Protein AF-A0A2N2Y003-F1 (afdb_monomer)

pLDDT: mean 76.39, std 24.76, range [27.67, 98.75]

Nearest PDB structures (foldseek):
  4fdy-assembly2_B  TM=8.766E-01  e=7.005E-10  Staphylococcus aureus subsp. aureus Mu50
  4hpe-assembly4_D  TM=8.693E-01  e=1.072E-09  Clostridioides difficile 630
  8v3w-assembly1_b  TM=8.944E-01  e=1.640E-09  Clostridioides difficile
  4hpe-assembly2_B  TM=8.696E-01  e=3.612E-09  Clostridioides difficile 630
  8er5-assembly1_B  TM=8.702E-01  e=4.663E-07  [Clostridium] innocuum 2959

Radius of gyration: 29.9 Å; Cα contacts (8 Å, |Δi|>4): 386; chains: 1; bounding box: 121×39×60 Å

Solvent-accessible surface area (backbone atoms only — not comparable to full-atom values): 16438 Å² total; per-residue (Å²): 137,90,83,87,88,83,90,83,86,79,85,77,78,87,75,87,73,87,70,83,75,82,89,72,91,89,87,86,84,81,89,77,82,89,81,87,77,88,76,81,66,84,85,75,71,69,76,53,91,79,32,63,68,55,35,52,46,47,52,52,51,55,71,45,50,70,34,44,30,37,87,59,26,45,52,95,76,33,17,18,27,28,15,43,54,29,38,43,38,43,77,72,75,38,89,59,44,56,41,41,61,48,41,72,72,40,60,47,81,42,56,76,90,68,64,48,61,61,25,34,40,32,22,41,46,68,102,88,29,89,81,48,64,58,37,34,31,34,27,61,40,64,52,98,86,61,44,38,35,27,41,29,26,72,38,75,92,61,7,17,38,78,51,49,41,78,43,68,78,42,55,79,22,63,73,50,35,23,35,75,78,61,63,87,77,42,86,81,58,85,75,66,73,83,74,78,80,71,95,58,102,61,84,80,84,73,72,90,80,79,71,92,69,81,74,64,64,55,71,39,71,44,70,38,48,88,90,64,44,49,52,56,51,18,49,75,70,74,41,46,41,70,55,42,24,64,67,56,76,46,93,58,72,80,77,54,68,67,41,77,38,43,76,44,85

Sequence (265 aa):
MALFLRKYVLLFTCFSFTFTAFSQFDELDEMVESSDSIQISDNFIYKSTECPKLDSIIHYALSQTGKPYKFATFGPNTFDCSGLMYHTFNTFNINIGRSSRDQFKEGVKVPINEIRPGDLVFFYRGKKSRKYIGHVGMVVSVDSNKNFTFVHSSSPKYGVRLDYSSKHAYANSFVGARRIIDCENSTNYSQINTFEFRNTESAPQTTPQNSKIVKDNSNKYYKVKRGDTLSAISRKYNIPVSKIQKLNNLKSDKIYEGQKLKISQ

Secondary structure (DSSP, 8-state):
-------------------------S---------------GGG----TT-HHHHHHHHHHHTTTTPPB-TT-BSSS-B-HHHHHHHHHHHTT----SSHHHHTTSSEEE-GGG--TT-EEEEE-STT-TTSEEEEEEEEEE-TTS-EEEEEE--TTT-EEEEETTSHHHHTTEEEEEE---STT-TT-TTS--------SS---------------S--EEEPPTT--HHHHHHHHT--HHHHHHHTT-SSS---TT-EEE---

Structure (mmCIF, N/CA/C/O backbone):
data_AF-A0A2N2Y003-F1
#
_entry.id   AF-A0A2N2Y003-F1
#
loop_
_atom_site.group_PDB
_atom_site.id
_atom_site.type_symbol
_atom_site.label_atom_id
_atom_site.label_alt_id
_atom_site.label_comp_id
_atom_site.label_asym_id
_atom_site.label_entity_id
_atom_site.label_seq_id
_atom_site.pdbx_PDB_ins_code
_atom_site.Cartn_x
_atom_site.Cartn_y
_atom_site.Cartn_z
_atom_site.occupancy
_atom_site.B_iso_or_equiv
_atom_site.auth_seq_id
_atom_site.auth_comp_id
_atom_site.auth_asym_id
_atom_site.auth_atom_id
_atom_site.pdbx_PDB_model_num
ATOM 1 N N . MET A 1 1 ? 90.701 -6.188 33.919 1.00 40.44 1 MET A N 1
ATOM 2 C CA . MET A 1 1 ? 91.933 -6.700 33.283 1.00 40.44 1 MET A CA 1
ATOM 3 C C . MET A 1 1 ? 91.550 -7.140 31.879 1.00 40.44 1 MET A C 1
ATOM 5 O O . MET A 1 1 ? 90.619 -7.920 31.740 1.00 40.44 1 MET A O 1
ATOM 9 N N . ALA A 1 2 ? 92.125 -6.483 30.873 1.00 39.94 2 ALA A N 1
ATOM 10 C CA . ALA A 1 2 ? 91.773 -6.588 29.457 1.00 39.94 2 ALA A CA 1
ATOM 11 C C . ALA A 1 2 ? 92.117 -7.956 28.841 1.00 39.94 2 ALA A C 1
ATOM 13 O O . ALA A 1 2 ? 92.994 -8.626 29.372 1.00 39.94 2 ALA A O 1
ATOM 14 N N . LEU A 1 3 ? 91.463 -8.295 27.716 1.00 38.34 3 LEU A N 1
ATOM 15 C CA . LEU A 1 3 ? 91.969 -9.033 26.532 1.00 38.34 3 LEU A CA 1
ATOM 16 C C . LEU A 1 3 ? 90.778 -9.230 25.555 1.00 38.34 3 LEU A C 1
ATOM 18 O O . LEU A 1 3 ? 89.837 -9.944 25.872 1.00 38.34 3 LEU A O 1
ATOM 22 N N . PHE A 1 4 ? 90.571 -8.354 24.566 1.00 41.59 4 PHE A N 1
ATOM 23 C CA . PHE A 1 4 ? 91.062 -8.367 23.170 1.00 41.59 4 PHE A CA 1
ATOM 24 C C . PHE A 1 4 ? 90.499 -9.470 22.231 1.00 41.59 4 PHE A C 1
ATOM 26 O O . PHE A 1 4 ? 90.719 -10.655 22.439 1.00 41.59 4 PHE A O 1
ATOM 33 N N . LEU A 1 5 ? 89.921 -8.981 21.114 1.00 42.06 5 LEU A N 1
ATOM 34 C CA . LEU A 1 5 ? 89.786 -9.551 19.753 1.00 42.06 5 LEU A CA 1
ATOM 35 C C . LEU A 1 5 ? 88.725 -10.628 19.455 1.00 42.06 5 LEU A C 1
ATOM 37 O O . LEU A 1 5 ? 88.936 -11.803 19.716 1.00 42.06 5 LEU A O 1
ATOM 41 N N . ARG A 1 6 ? 87.759 -10.279 18.584 1.00 46.72 6 ARG A N 1
ATOM 42 C CA . ARG A 1 6 ? 87.900 -10.549 17.135 1.00 46.72 6 ARG A CA 1
ATOM 43 C C . ARG A 1 6 ? 86.924 -9.730 16.275 1.00 46.72 6 ARG A C 1
ATOM 45 O O . ARG A 1 6 ? 85.756 -9.570 16.595 1.00 46.72 6 ARG A O 1
ATOM 52 N N . LYS A 1 7 ? 87.477 -9.221 15.175 1.00 43.41 7 LYS A N 1
ATOM 53 C CA . LYS A 1 7 ? 86.861 -8.448 14.092 1.00 43.41 7 LYS A CA 1
ATOM 54 C C . LYS A 1 7 ? 85.782 -9.255 13.358 1.00 43.41 7 LYS A C 1
ATOM 56 O O . LYS A 1 7 ? 86.077 -10.378 12.969 1.00 43.41 7 LYS A O 1
ATOM 61 N N . TYR A 1 8 ? 84.655 -8.626 13.024 1.00 47.81 8 TYR A N 1
ATOM 62 C CA . TYR A 1 8 ? 83.940 -8.891 11.771 1.00 47.81 8 TYR A CA 1
ATOM 63 C C . TYR A 1 8 ? 83.445 -7.571 11.179 1.00 47.81 8 TYR A C 1
ATOM 65 O O . TYR A 1 8 ? 82.509 -6.946 11.664 1.00 47.81 8 TYR A O 1
ATOM 73 N N . VAL A 1 9 ? 84.160 -7.145 10.140 1.00 45.31 9 VAL A N 1
ATOM 74 C CA . VAL A 1 9 ? 83.758 -6.110 9.192 1.00 45.31 9 VAL A CA 1
ATOM 75 C C . VAL A 1 9 ? 82.872 -6.815 8.169 1.00 45.31 9 VAL A C 1
ATOM 77 O O . VAL A 1 9 ? 83.367 -7.656 7.422 1.00 45.31 9 VAL A O 1
ATOM 80 N N . LEU A 1 10 ? 81.579 -6.503 8.149 1.00 47.75 10 LEU A N 1
ATOM 81 C CA . LEU A 1 10 ? 80.701 -6.841 7.032 1.00 47.75 10 LEU A CA 1
ATOM 82 C C . LEU A 1 10 ? 80.430 -5.556 6.252 1.00 47.75 10 LEU A C 1
ATOM 84 O O . LEU A 1 10 ? 79.617 -4.723 6.640 1.00 47.75 10 LEU A O 1
ATOM 88 N N . LEU A 1 11 ? 81.180 -5.407 5.160 1.00 45.38 11 LEU A N 1
ATOM 89 C CA . LEU A 1 11 ? 80.864 -4.524 4.047 1.00 45.38 11 LEU A CA 1
ATOM 90 C C . LEU A 1 11 ? 79.597 -5.060 3.371 1.00 45.38 11 LEU A C 1
ATOM 92 O O . LEU A 1 11 ? 79.661 -6.065 2.668 1.00 45.38 11 LEU A O 1
ATOM 96 N N . PHE A 1 12 ? 78.463 -4.392 3.569 1.00 42.97 12 PHE A N 1
ATOM 97 C CA . PHE A 1 12 ? 77.339 -4.502 2.645 1.00 42.97 12 PHE A CA 1
ATOM 98 C C . PHE A 1 12 ? 77.422 -3.339 1.664 1.00 42.97 12 PHE A C 1
ATOM 100 O O . PHE A 1 12 ? 77.332 -2.169 2.031 1.00 42.97 12 PHE A O 1
ATOM 107 N N . THR A 1 13 ? 77.672 -3.687 0.410 1.00 49.84 13 THR A N 1
ATOM 108 C CA . THR A 1 13 ? 77.652 -2.785 -0.730 1.00 49.84 13 THR A CA 1
ATOM 109 C C . THR A 1 13 ? 76.260 -2.173 -0.878 1.00 49.84 13 THR A C 1
ATOM 111 O O . THR A 1 13 ? 75.255 -2.880 -0.934 1.00 49.84 13 THR A O 1
ATOM 114 N N . CYS A 1 14 ? 76.212 -0.839 -0.939 1.00 41.19 14 CYS A N 1
ATOM 115 C CA . CYS A 1 14 ? 75.048 -0.064 -1.354 1.00 41.19 14 CYS A CA 1
ATOM 116 C C . CYS A 1 14 ? 74.568 -0.564 -2.722 1.00 41.19 14 CYS A C 1
ATOM 118 O O . CYS A 1 14 ? 75.172 -0.258 -3.748 1.00 41.19 14 CYS A O 1
ATOM 120 N N . PHE A 1 15 ? 73.478 -1.324 -2.734 1.00 44.00 15 PHE A N 1
ATOM 121 C CA . PHE A 1 15 ? 72.676 -1.527 -3.928 1.00 44.00 15 PHE A CA 1
ATOM 122 C C . PHE A 1 15 ? 71.590 -0.452 -3.904 1.00 44.00 15 PHE A C 1
ATOM 124 O O . PHE A 1 15 ? 70.608 -0.544 -3.169 1.00 44.00 15 PHE A O 1
ATOM 131 N N . SER A 1 16 ? 71.820 0.625 -4.648 1.00 48.69 16 SER 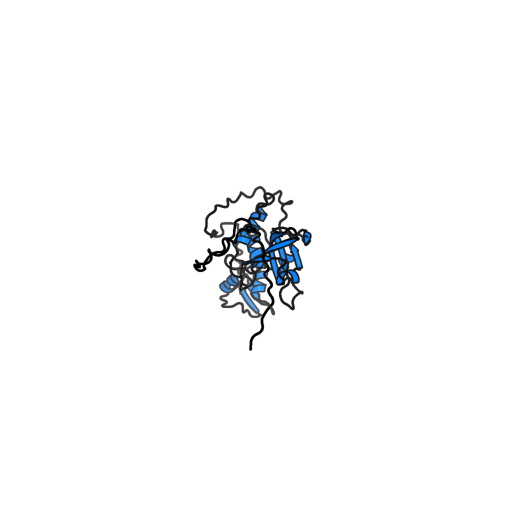A N 1
ATOM 132 C CA . SER A 1 16 ? 70.859 1.698 -4.878 1.00 48.69 16 SER A CA 1
ATOM 133 C C . SER A 1 16 ? 69.720 1.176 -5.752 1.00 48.69 16 SER A C 1
ATOM 135 O O . SER A 1 16 ? 69.719 1.327 -6.970 1.00 48.69 16 SER A O 1
ATOM 137 N N . PHE A 1 17 ? 68.736 0.551 -5.111 1.00 41.94 17 PHE A N 1
ATOM 138 C CA . PHE A 1 17 ? 67.405 0.388 -5.676 1.00 41.94 17 PHE A CA 1
ATOM 139 C C . PHE A 1 17 ? 66.591 1.619 -5.283 1.00 41.94 17 PHE A C 1
ATOM 141 O O . PHE A 1 17 ? 66.183 1.784 -4.135 1.00 41.94 17 PHE A O 1
ATOM 148 N N . THR A 1 18 ? 66.393 2.520 -6.240 1.00 47.69 18 THR A N 1
ATOM 149 C CA . THR A 1 18 ? 65.435 3.618 -6.126 1.00 47.69 18 THR A CA 1
ATOM 150 C C . THR A 1 18 ? 64.029 3.027 -6.115 1.00 47.69 18 THR A C 1
ATOM 152 O O . THR A 1 18 ? 63.445 2.771 -7.166 1.00 47.69 18 THR A O 1
ATOM 155 N N . PHE A 1 19 ? 63.499 2.771 -4.923 1.00 42.28 19 PHE A N 1
ATOM 156 C CA . PHE A 1 19 ? 62.081 2.510 -4.723 1.00 42.28 19 PHE A CA 1
ATOM 157 C C . PHE A 1 19 ? 61.407 3.865 -4.499 1.00 42.28 19 PHE A C 1
ATOM 159 O O . PHE A 1 19 ? 61.706 4.563 -3.532 1.00 42.28 19 PHE A O 1
ATOM 166 N N . THR A 1 20 ? 60.570 4.281 -5.444 1.00 43.34 20 THR A N 1
ATOM 167 C CA . THR A 1 20 ? 59.802 5.527 -5.374 1.00 43.34 20 THR A CA 1
ATOM 168 C C . THR A 1 20 ? 58.958 5.538 -4.105 1.00 43.34 20 THR A C 1
ATOM 170 O O . THR A 1 20 ? 58.059 4.714 -3.929 1.00 43.34 20 THR A O 1
ATOM 173 N N . ALA A 1 21 ? 59.300 6.460 -3.210 1.00 40.50 21 ALA A N 1
ATOM 174 C CA . ALA A 1 21 ? 58.598 6.730 -1.975 1.00 40.50 21 ALA A CA 1
ATOM 175 C C . ALA A 1 21 ? 57.181 7.237 -2.270 1.00 40.50 21 ALA A C 1
ATOM 177 O O . ALA A 1 21 ? 56.995 8.245 -2.944 1.00 40.50 21 ALA A O 1
ATOM 178 N N . PHE A 1 22 ? 56.201 6.485 -1.775 1.00 47.50 22 PHE A N 1
ATOM 179 C CA . PHE A 1 22 ? 55.198 6.963 -0.824 1.00 47.50 22 PHE A CA 1
ATOM 180 C C . PHE A 1 22 ? 54.900 8.473 -0.887 1.00 47.50 22 PHE A C 1
ATOM 182 O O . PHE A 1 22 ? 55.391 9.256 -0.080 1.00 47.50 22 PHE A O 1
ATOM 189 N N . SER A 1 23 ? 54.056 8.863 -1.837 1.00 40.97 23 SER A N 1
ATOM 190 C CA . SER A 1 23 ? 53.297 10.115 -1.815 1.00 40.97 23 SER A CA 1
ATOM 191 C C . SER A 1 23 ? 51.824 9.791 -1.570 1.00 40.97 23 SER A C 1
ATOM 193 O O . SER A 1 23 ? 50.970 9.856 -2.449 1.00 40.97 23 SER A O 1
ATOM 195 N N . GLN A 1 24 ? 51.551 9.384 -0.336 1.00 46.31 24 GLN A N 1
ATOM 196 C CA . GLN A 1 24 ? 50.237 9.407 0.290 1.00 46.31 24 GLN A CA 1
ATOM 197 C C . GLN A 1 24 ? 50.482 9.838 1.739 1.00 46.31 24 GLN A C 1
ATOM 199 O O . GLN A 1 24 ? 51.464 9.382 2.315 1.00 46.31 24 GLN A O 1
ATOM 204 N N . PHE A 1 25 ? 49.607 10.683 2.290 1.00 43.38 25 PHE A N 1
ATOM 205 C CA . PHE A 1 25 ? 49.721 11.434 3.557 1.00 43.38 25 PHE A CA 1
ATOM 206 C C . PHE A 1 25 ? 50.306 12.846 3.419 1.00 43.38 25 PHE A C 1
ATOM 208 O O . PHE A 1 25 ? 51.467 13.068 3.727 1.00 43.38 25 PHE A O 1
ATOM 215 N N . ASP A 1 26 ? 49.478 13.775 2.931 1.00 38.22 26 ASP A N 1
ATOM 216 C CA . ASP A 1 26 ? 49.287 15.118 3.513 1.00 38.22 26 ASP A CA 1
ATOM 217 C C . ASP A 1 26 ? 48.163 15.844 2.751 1.00 38.22 26 ASP A C 1
ATOM 219 O O . ASP A 1 26 ? 48.385 16.792 2.008 1.00 38.22 26 ASP A O 1
ATOM 223 N N . GLU A 1 27 ? 46.930 15.343 2.889 1.00 43.09 27 GLU A N 1
ATOM 224 C CA . GLU A 1 27 ? 45.715 16.095 2.522 1.00 43.09 27 GLU A CA 1
ATOM 225 C C . GLU A 1 27 ? 44.505 15.554 3.310 1.00 43.09 27 GLU A C 1
ATOM 227 O O . GLU A 1 27 ? 43.486 15.130 2.772 1.00 43.09 27 GLU A O 1
ATOM 232 N N . LEU A 1 28 ? 44.670 15.471 4.633 1.00 39.09 28 LEU A N 1
ATOM 233 C CA . LEU A 1 28 ? 43.611 15.169 5.595 1.00 39.09 28 LEU A CA 1
ATOM 234 C C . LEU A 1 28 ? 43.709 16.178 6.740 1.00 39.09 28 LEU A C 1
ATOM 236 O O . LEU A 1 28 ? 44.196 15.830 7.805 1.00 39.09 28 LEU A O 1
ATOM 240 N N . ASP A 1 29 ? 43.296 17.419 6.495 1.00 42.84 29 ASP A N 1
ATOM 241 C CA . ASP A 1 29 ? 42.829 18.335 7.544 1.00 42.84 29 ASP A CA 1
ATOM 242 C C . ASP A 1 29 ? 42.146 19.554 6.908 1.00 42.84 29 ASP A C 1
ATOM 244 O O . ASP A 1 29 ? 42.701 20.641 6.816 1.00 42.84 29 ASP A O 1
ATOM 248 N N . GLU A 1 30 ? 40.901 19.369 6.469 1.00 36.50 30 GLU A N 1
ATOM 249 C CA . GLU A 1 30 ? 39.891 20.417 6.631 1.00 36.50 30 GLU A CA 1
ATOM 250 C C . GLU A 1 30 ? 38.508 19.766 6.733 1.00 36.50 30 GLU A C 1
ATOM 252 O O . GLU A 1 30 ? 37.788 19.522 5.764 1.00 36.50 30 GLU A O 1
ATOM 257 N N . MET A 1 31 ? 38.170 19.392 7.966 1.00 33.69 31 MET A N 1
ATOM 258 C CA . MET A 1 31 ? 36.803 19.100 8.360 1.00 33.69 31 MET A CA 1
ATOM 259 C C . MET A 1 31 ? 36.000 20.403 8.385 1.00 33.69 31 MET A C 1
ATOM 261 O O . MET A 1 31 ? 36.267 21.267 9.216 1.00 33.69 31 MET A O 1
ATOM 265 N N . VAL A 1 32 ? 34.962 20.501 7.552 1.00 32.94 32 VAL A N 1
ATOM 266 C CA . VAL A 1 32 ? 33.799 21.349 7.842 1.00 32.94 32 VAL A CA 1
ATOM 267 C C . VAL A 1 32 ? 32.541 20.492 7.791 1.00 32.94 32 VAL A C 1
ATOM 269 O O . VAL A 1 32 ? 32.323 19.678 6.895 1.00 32.94 32 VAL A O 1
ATOM 272 N N . GLU A 1 33 ? 31.769 20.653 8.854 1.00 32.00 33 GLU A N 1
ATOM 273 C CA . GLU A 1 33 ? 30.638 19.864 9.299 1.00 32.00 33 GLU A CA 1
ATOM 274 C C . GLU A 1 33 ? 29.485 19.730 8.300 1.00 32.00 33 GLU A C 1
ATOM 276 O O . GLU A 1 33 ? 29.003 20.678 7.688 1.00 32.00 33 GLU A O 1
ATOM 281 N N . SER A 1 34 ? 28.985 18.496 8.269 1.00 48.28 34 SER A N 1
ATOM 282 C CA . SER A 1 34 ? 27.578 18.103 8.242 1.00 48.28 34 SER A CA 1
ATOM 283 C C . SER A 1 34 ? 26.524 19.219 8.207 1.00 48.28 34 SER A C 1
ATOM 285 O O . SER A 1 34 ? 26.264 19.880 9.211 1.00 48.28 34 SER A O 1
ATOM 287 N N . SER A 1 35 ? 25.748 19.269 7.129 1.00 45.66 35 SER A N 1
ATOM 288 C CA . SER A 1 35 ? 24.304 18.987 7.144 1.00 45.66 35 SER A CA 1
ATOM 289 C C . SER A 1 35 ? 23.713 19.160 5.741 1.00 45.66 35 SER A C 1
ATOM 291 O O . SER A 1 35 ? 24.190 19.947 4.937 1.00 45.66 35 SER A O 1
ATOM 293 N N . ASP A 1 36 ? 22.654 18.393 5.496 1.00 39.38 36 ASP A N 1
ATOM 294 C CA . ASP A 1 36 ? 21.619 18.611 4.486 1.00 39.38 36 ASP A CA 1
ATOM 295 C C . ASP A 1 36 ? 21.713 17.955 3.093 1.00 39.38 36 ASP A C 1
ATOM 297 O O . ASP A 1 36 ? 22.535 18.238 2.230 1.00 39.38 36 ASP A O 1
ATOM 301 N N . SER A 1 37 ? 20.672 17.142 2.869 1.00 30.59 37 SER A N 1
ATOM 302 C CA . SER A 1 37 ? 20.113 16.652 1.606 1.00 30.59 37 SER A CA 1
ATOM 303 C C . SER A 1 37 ? 20.880 15.554 0.856 1.00 30.59 37 SER A C 1
ATOM 305 O O . SER A 1 37 ? 21.793 15.777 0.072 1.00 30.59 37 SER A O 1
ATOM 307 N N . ILE A 1 38 ? 20.392 14.319 1.014 1.00 31.64 38 ILE A N 1
ATOM 308 C CA . ILE A 1 38 ? 20.627 13.250 0.039 1.00 31.64 38 ILE A CA 1
ATOM 309 C C . ILE A 1 38 ? 19.922 13.669 -1.258 1.00 31.64 38 ILE A C 1
ATOM 311 O O . ILE A 1 38 ? 18.704 13.530 -1.383 1.00 31.64 38 ILE A O 1
ATOM 315 N N . GLN A 1 39 ? 20.692 14.201 -2.204 1.00 27.67 39 GLN A N 1
ATOM 316 C CA . GLN A 1 39 ? 20.306 14.345 -3.604 1.00 27.67 39 GLN A CA 1
ATOM 317 C C . GLN A 1 39 ? 20.025 12.939 -4.154 1.00 27.67 39 GLN A C 1
ATOM 319 O O . GLN A 1 39 ? 20.921 12.095 -4.226 1.00 27.67 39 GLN A O 1
ATOM 324 N N . ILE A 1 40 ? 18.761 12.656 -4.478 1.00 37.41 40 ILE A N 1
ATOM 325 C CA . ILE A 1 40 ? 18.382 11.446 -5.213 1.00 37.41 40 ILE A CA 1
ATOM 326 C C . ILE A 1 40 ? 18.961 11.620 -6.617 1.00 37.41 40 ILE A C 1
ATOM 328 O O . ILE A 1 40 ? 18.408 12.364 -7.416 1.00 37.41 40 ILE A O 1
ATOM 332 N N . SER A 1 41 ? 20.104 10.992 -6.888 1.00 36.78 41 SER A N 1
ATOM 333 C CA . SER A 1 41 ? 20.726 11.023 -8.208 1.00 36.78 41 SER A CA 1
ATOM 334 C C . SER A 1 41 ? 19.794 10.397 -9.249 1.00 36.78 41 SER A C 1
ATOM 336 O O . SER A 1 41 ? 19.168 9.363 -9.004 1.00 36.78 41 SER A O 1
ATOM 338 N N . ASP A 1 42 ? 19.729 11.027 -10.421 1.00 43.66 42 ASP A N 1
ATOM 339 C CA . ASP A 1 42 ? 18.837 10.751 -11.561 1.00 43.66 42 ASP A CA 1
ATOM 340 C C . ASP A 1 42 ? 18.917 9.327 -12.162 1.00 43.66 42 ASP A C 1
ATOM 342 O O . ASP A 1 42 ? 18.272 9.020 -13.163 1.00 43.66 42 ASP A O 1
ATOM 346 N N . ASN A 1 43 ? 19.653 8.406 -11.537 1.00 43.78 43 ASN A N 1
ATOM 347 C CA . ASN A 1 43 ? 19.845 7.025 -11.986 1.00 43.78 43 ASN A CA 1
ATOM 348 C C . ASN A 1 43 ? 18.742 6.045 -11.543 1.00 43.78 43 ASN A C 1
ATOM 350 O O . ASN A 1 43 ? 18.884 4.839 -11.740 1.00 43.78 43 ASN A O 1
ATOM 354 N N . PHE A 1 44 ? 17.638 6.524 -10.961 1.00 48.41 44 PHE A N 1
ATOM 355 C CA . PHE A 1 44 ? 16.498 5.682 -10.567 1.00 48.41 44 PHE A CA 1
ATOM 356 C C . PHE A 1 44 ? 15.201 6.020 -11.318 1.00 48.41 44 PHE A C 1
ATOM 358 O O . PHE A 1 44 ? 14.100 5.833 -10.802 1.00 48.41 44 PHE A O 1
ATOM 365 N N . ILE A 1 45 ? 15.301 6.530 -12.545 1.00 49.97 45 ILE A N 1
ATOM 366 C CA . ILE A 1 45 ? 14.125 6.755 -13.391 1.00 49.97 45 ILE A CA 1
ATOM 367 C C . ILE A 1 45 ? 13.889 5.499 -14.236 1.00 49.97 45 ILE A C 1
ATOM 369 O O . ILE A 1 45 ? 14.474 5.317 -15.302 1.00 49.97 45 ILE A O 1
ATOM 373 N N . TYR A 1 46 ? 13.019 4.611 -13.746 1.00 50.22 46 TYR A N 1
ATOM 374 C CA . TYR A 1 46 ? 12.406 3.574 -14.576 1.00 50.22 46 TYR A CA 1
ATOM 375 C C . TYR A 1 46 ? 11.555 4.267 -15.647 1.00 50.22 46 TYR A C 1
ATOM 377 O O . TYR A 1 46 ? 10.490 4.800 -15.347 1.00 50.22 46 TYR A O 1
ATOM 385 N N . LYS A 1 47 ? 12.044 4.291 -16.888 1.00 53.84 47 LYS A N 1
ATOM 386 C CA . LYS A 1 47 ? 11.309 4.804 -18.046 1.00 53.84 47 LYS A CA 1
ATOM 387 C C . LYS A 1 47 ? 11.165 3.674 -19.058 1.00 53.84 47 LYS A C 1
ATOM 389 O O . LYS A 1 47 ? 12.091 3.411 -19.822 1.00 53.84 47 LYS A O 1
ATOM 394 N N . SER A 1 48 ? 10.035 2.972 -19.029 1.00 57.97 48 SER A N 1
ATOM 395 C CA . SER A 1 48 ? 9.686 2.004 -20.063 1.00 57.97 48 SER A CA 1
ATOM 396 C C . SER A 1 48 ? 8.895 2.707 -21.167 1.00 57.97 48 SER A C 1
ATOM 398 O O . SER A 1 48 ? 7.741 3.099 -21.007 1.00 57.97 48 SER A O 1
ATOM 400 N N . THR A 1 49 ? 9.500 2.848 -22.346 1.00 62.00 49 THR A N 1
ATOM 401 C CA . THR A 1 49 ? 8.816 3.390 -23.536 1.00 62.00 49 THR A CA 1
ATOM 402 C C . THR A 1 49 ? 7.612 2.549 -23.967 1.00 62.00 49 THR A C 1
ATOM 404 O O . THR A 1 49 ? 6.746 3.035 -24.687 1.00 62.00 49 THR A O 1
ATOM 407 N N . GLU A 1 50 ? 7.535 1.305 -23.498 1.00 71.25 50 GLU A N 1
ATOM 408 C CA . GLU A 1 50 ? 6.479 0.345 -23.814 1.00 71.25 50 GLU A CA 1
ATOM 409 C C . GLU A 1 50 ? 5.207 0.542 -22.972 1.00 71.25 50 GLU A C 1
ATOM 411 O O . GLU A 1 50 ? 4.146 0.049 -23.352 1.00 71.25 50 GLU A O 1
ATOM 416 N N . CYS A 1 51 ? 5.267 1.267 -21.844 1.00 83.94 51 CYS A N 1
ATOM 417 C CA . CYS A 1 51 ? 4.104 1.422 -20.967 1.00 83.94 51 CYS A CA 1
ATOM 418 C C . CYS A 1 51 ? 4.032 2.770 -20.223 1.00 83.94 51 CYS A C 1
ATOM 420 O O . CYS A 1 51 ? 4.096 2.809 -18.989 1.00 83.94 51 CYS A O 1
ATOM 422 N N . PRO A 1 52 ? 3.777 3.891 -20.931 1.00 86.94 52 PRO A N 1
ATOM 423 C CA . PRO A 1 52 ? 3.782 5.235 -20.335 1.00 86.94 52 PRO A CA 1
ATOM 424 C C . PRO A 1 52 ? 2.829 5.413 -19.141 1.00 86.94 52 PRO A C 1
ATOM 426 O O . PRO A 1 52 ? 3.107 6.166 -18.201 1.00 86.94 52 PRO A O 1
ATOM 429 N N . LYS A 1 53 ? 1.689 4.707 -19.147 1.00 90.12 53 LYS A N 1
ATOM 430 C CA . LYS A 1 53 ? 0.734 4.729 -18.028 1.00 90.12 53 LYS A CA 1
ATOM 431 C C . LYS A 1 53 ? 1.314 4.071 -16.773 1.00 90.12 53 LYS A C 1
ATOM 433 O O . LYS A 1 53 ? 1.112 4.589 -15.677 1.00 90.12 53 LYS A O 1
ATOM 438 N N . LEU A 1 54 ? 2.021 2.948 -16.921 1.00 92.56 54 LEU A N 1
ATOM 439 C CA . LEU A 1 54 ? 2.648 2.251 -15.799 1.00 92.56 54 LEU A CA 1
ATOM 440 C C . LEU A 1 54 ? 3.798 3.072 -15.219 1.00 92.56 54 LEU A C 1
ATOM 442 O O . LEU A 1 54 ? 3.866 3.229 -14.002 1.00 92.56 54 LEU A O 1
ATOM 446 N N . ASP A 1 55 ? 4.622 3.668 -16.080 1.00 90.81 55 ASP A N 1
ATOM 447 C CA . ASP A 1 55 ? 5.677 4.598 -15.673 1.00 90.81 55 ASP A CA 1
ATOM 448 C C . ASP A 1 55 ? 5.105 5.744 -14.830 1.00 90.81 55 ASP A C 1
ATOM 450 O O . ASP A 1 55 ? 5.583 6.022 -13.732 1.00 90.81 55 ASP A O 1
ATOM 454 N N . SER A 1 56 ? 4.011 6.361 -15.293 1.00 92.75 56 SER A N 1
ATOM 455 C CA . SER A 1 56 ? 3.346 7.456 -14.574 1.00 92.75 56 SER A CA 1
ATOM 456 C C . SER A 1 56 ? 2.825 7.022 -13.199 1.00 92.75 56 SER A C 1
ATOM 458 O O . SER A 1 56 ? 2.903 7.777 -12.229 1.00 92.75 56 SER A O 1
ATOM 460 N N . ILE A 1 57 ? 2.322 5.792 -13.092 1.00 95.75 57 ILE A N 1
ATOM 461 C CA . ILE A 1 57 ? 1.837 5.200 -11.838 1.00 95.75 57 ILE A CA 1
ATOM 462 C C . ILE A 1 57 ? 2.986 4.955 -10.859 1.00 95.75 57 ILE A C 1
ATOM 464 O O . ILE A 1 57 ? 2.873 5.307 -9.680 1.00 95.75 57 ILE A O 1
ATOM 468 N N . ILE A 1 58 ? 4.098 4.402 -11.344 1.00 95.75 58 ILE A N 1
ATOM 469 C CA . ILE A 1 58 ? 5.307 4.170 -10.548 1.00 95.75 58 ILE A CA 1
ATOM 470 C C . ILE A 1 58 ? 5.884 5.510 -10.073 1.00 95.75 58 ILE A C 1
ATOM 472 O O . ILE A 1 58 ? 6.119 5.684 -8.876 1.00 95.75 58 ILE A O 1
ATOM 476 N N . HIS A 1 59 ? 6.030 6.488 -10.971 1.00 95.00 59 HIS A N 1
ATOM 477 C CA . HIS A 1 59 ? 6.499 7.836 -10.641 1.00 95.00 59 HIS A CA 1
ATOM 478 C C . HIS A 1 59 ? 5.599 8.532 -9.621 1.00 95.00 59 HIS A C 1
ATOM 480 O O . HIS A 1 59 ? 6.091 9.150 -8.676 1.00 95.00 59 HIS A O 1
ATOM 486 N N . TYR A 1 60 ? 4.278 8.396 -9.751 1.00 96.44 60 TYR A N 1
ATOM 487 C CA . TYR A 1 60 ? 3.357 8.947 -8.766 1.00 96.44 60 TYR A CA 1
ATOM 488 C C . TYR A 1 60 ? 3.537 8.298 -7.389 1.00 96.44 60 TYR A C 1
A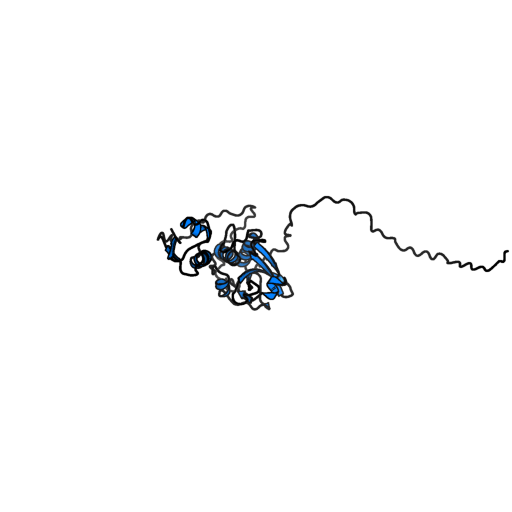TOM 490 O O . TYR A 1 60 ? 3.545 9.004 -6.384 1.00 96.44 60 TYR A O 1
ATOM 498 N N . ALA A 1 61 ? 3.698 6.972 -7.314 1.00 97.62 61 ALA A N 1
ATOM 499 C CA . ALA A 1 61 ? 3.951 6.290 -6.045 1.00 97.62 61 ALA A CA 1
ATOM 500 C C . ALA A 1 61 ? 5.281 6.735 -5.412 1.00 97.62 61 ALA A C 1
ATOM 502 O O . ALA A 1 61 ? 5.326 7.000 -4.209 1.00 97.62 61 ALA A O 1
ATOM 503 N N . LEU A 1 62 ? 6.337 6.858 -6.222 1.00 97.25 62 LEU A N 1
ATOM 504 C CA . LEU A 1 62 ? 7.655 7.340 -5.804 1.00 97.25 62 LEU A CA 1
ATOM 505 C C . LEU A 1 62 ? 7.602 8.772 -5.264 1.00 97.25 62 LEU A C 1
ATOM 507 O O . LEU A 1 62 ? 8.184 9.034 -4.211 1.00 97.25 62 LEU A O 1
ATOM 511 N N . SER A 1 63 ? 6.842 9.671 -5.899 1.00 96.38 63 SER A N 1
ATOM 512 C CA . SER A 1 63 ? 6.693 11.064 -5.446 1.00 96.38 63 SER A CA 1
ATOM 513 C C . SER A 1 63 ? 5.963 11.209 -4.104 1.00 96.38 63 SER A C 1
ATOM 515 O O . SER A 1 63 ? 5.955 12.287 -3.512 1.00 96.38 63 SER A O 1
ATOM 517 N N . GLN A 1 64 ? 5.373 10.129 -3.575 1.00 97.81 64 GLN A N 1
ATOM 518 C CA . GLN A 1 64 ? 4.808 10.117 -2.223 1.00 97.81 64 GLN A CA 1
ATOM 519 C C . GLN A 1 64 ? 5.851 9.836 -1.131 1.00 97.81 64 GLN A C 1
ATOM 521 O O . GLN A 1 64 ? 5.495 9.883 0.050 1.00 97.81 64 GLN A O 1
ATOM 526 N N . THR A 1 65 ? 7.101 9.518 -1.490 1.00 97.62 65 THR A N 1
ATOM 527 C CA . THR A 1 65 ? 8.195 9.243 -0.543 1.00 97.62 65 THR A CA 1
ATOM 528 C C . THR A 1 65 ? 8.350 10.376 0.474 1.00 97.62 65 THR A C 1
ATOM 530 O O . THR A 1 65 ? 8.207 11.549 0.152 1.00 97.62 65 THR A O 1
ATOM 533 N N . GLY A 1 66 ? 8.574 10.016 1.738 1.00 96.19 66 GLY A N 1
ATOM 534 C CA . GLY A 1 66 ? 8.647 10.941 2.871 1.00 96.19 66 GLY A CA 1
ATOM 535 C C . GLY A 1 66 ? 7.308 11.210 3.566 1.00 96.19 66 GLY A C 1
ATOM 536 O O . GLY A 1 66 ? 7.297 11.595 4.735 1.00 96.19 66 GLY A O 1
ATOM 537 N N . LYS A 1 67 ? 6.157 10.955 2.924 1.00 97.81 67 LYS A N 1
ATOM 538 C CA . LYS A 1 67 ? 4.851 11.202 3.560 1.00 97.81 67 LYS A CA 1
ATOM 539 C C . LYS A 1 67 ? 4.606 10.279 4.765 1.00 97.81 67 LYS A C 1
ATOM 541 O O . LYS A 1 67 ? 4.955 9.097 4.726 1.00 97.81 67 LYS A O 1
ATOM 546 N N . PRO A 1 68 ? 3.959 10.765 5.838 1.00 97.88 68 PRO A N 1
ATOM 547 C CA . PRO A 1 68 ? 3.806 10.011 7.077 1.00 97.88 68 PRO A CA 1
ATOM 548 C C . PRO A 1 68 ? 2.857 8.815 6.941 1.00 97.88 68 PRO A C 1
ATOM 550 O O . PRO A 1 68 ? 1.799 8.886 6.299 1.00 97.88 68 PRO A O 1
ATOM 553 N N . TYR A 1 69 ? 3.192 7.735 7.650 1.00 96.94 69 TYR A N 1
ATOM 554 C CA . TYR A 1 69 ? 2.311 6.581 7.793 1.00 96.94 69 TYR A CA 1
ATOM 555 C C . TYR A 1 69 ? 1.207 6.882 8.807 1.00 96.94 69 TYR A C 1
ATOM 557 O O . TYR A 1 69 ? 1.492 7.274 9.941 1.00 96.94 69 TYR A O 1
ATOM 565 N N . LYS A 1 70 ? -0.046 6.580 8.461 1.00 92.69 70 LYS A N 1
ATOM 566 C CA . LYS A 1 70 ? -1.142 6.503 9.436 1.00 92.69 70 LYS A CA 1
ATOM 567 C C . LYS A 1 70 ? -2.067 5.353 9.079 1.00 92.69 70 LYS A C 1
ATOM 569 O O . LYS A 1 70 ? -2.436 5.164 7.929 1.00 92.69 70 LYS A O 1
ATOM 574 N N . PHE A 1 71 ? -2.438 4.551 10.072 1.00 89.38 71 PHE A N 1
ATOM 575 C CA . PHE A 1 71 ? -3.319 3.412 9.835 1.00 89.38 71 PHE A CA 1
ATOM 576 C C . PHE A 1 71 ? -4.679 3.870 9.285 1.00 89.38 71 PHE A C 1
ATOM 578 O O . PHE A 1 71 ? -5.244 4.850 9.768 1.00 89.38 71 PHE A O 1
ATOM 585 N N . ALA A 1 72 ? -5.213 3.140 8.301 1.00 87.31 72 ALA A N 1
ATOM 586 C CA . ALA A 1 72 ? -6.512 3.386 7.674 1.00 87.31 72 ALA A CA 1
ATOM 587 C C . ALA A 1 72 ? -6.643 4.731 6.929 1.00 87.31 72 ALA A C 1
ATOM 589 O O . ALA A 1 72 ? -7.757 5.183 6.654 1.00 87.31 72 ALA A O 1
ATOM 590 N N . THR A 1 73 ? -5.528 5.348 6.526 1.00 88.81 73 THR A N 1
ATOM 591 C CA . THR A 1 73 ? -5.510 6.534 5.654 1.00 88.81 73 THR A CA 1
ATOM 592 C C . THR A 1 73 ? -5.023 6.198 4.247 1.00 88.81 73 THR A C 1
ATOM 594 O O . THR A 1 73 ? -4.300 5.226 4.039 1.00 88.81 73 THR A O 1
ATOM 597 N N . PHE A 1 74 ? -5.462 6.976 3.261 1.00 90.38 74 PHE A N 1
ATOM 598 C CA . PHE A 1 74 ? -5.157 6.758 1.844 1.00 90.38 74 PHE A CA 1
ATOM 599 C C . PHE A 1 74 ? -4.930 8.069 1.088 1.00 90.38 74 PHE A C 1
ATOM 601 O O . PHE A 1 74 ? -5.281 8.191 -0.075 1.00 90.38 74 PHE A O 1
ATOM 608 N N . GLY A 1 75 ? -4.360 9.067 1.755 1.00 89.50 75 GLY A N 1
ATOM 609 C CA . GLY A 1 75 ? -3.931 10.301 1.112 1.00 89.50 75 GLY A CA 1
ATOM 610 C C . GLY A 1 75 ? -4.882 11.492 1.239 1.00 89.50 75 GLY A C 1
ATOM 611 O O . GLY A 1 75 ? -5.906 11.415 1.925 1.00 89.50 75 GLY A O 1
ATOM 612 N N . PRO A 1 76 ? -4.498 12.623 0.617 1.00 91.06 76 PRO A N 1
ATOM 613 C CA . PRO A 1 76 ? -3.230 12.798 -0.113 1.00 91.06 76 PRO A CA 1
ATOM 614 C C . PRO A 1 76 ? -2.015 13.042 0.806 1.00 91.06 76 PRO A C 1
ATOM 616 O O . PRO A 1 76 ? -0.875 12.908 0.371 1.00 91.06 76 PRO A O 1
ATOM 619 N N . ASN A 1 77 ? -2.234 13.372 2.084 1.00 93.00 77 ASN A N 1
ATOM 620 C CA . ASN A 1 77 ? -1.159 13.819 2.989 1.00 93.00 77 ASN A CA 1
ATOM 621 C C . ASN A 1 77 ? -0.569 12.705 3.863 1.00 93.00 77 ASN A C 1
ATOM 623 O O . ASN A 1 77 ? 0.487 12.873 4.458 1.00 93.00 77 ASN A O 1
ATOM 627 N N . THR A 1 78 ? -1.264 11.578 3.998 1.00 93.50 78 THR A N 1
ATOM 628 C CA . THR A 1 78 ? -0.833 10.460 4.843 1.00 93.50 78 THR A CA 1
ATOM 629 C C . THR A 1 78 ? -1.438 9.158 4.346 1.00 93.50 78 THR A C 1
ATOM 631 O O . THR A 1 78 ? -2.587 9.141 3.900 1.00 93.50 78 THR A O 1
ATOM 634 N N . PHE A 1 79 ? -0.689 8.065 4.462 1.00 96.44 79 PHE A N 1
ATOM 635 C CA . PHE A 1 79 ? -1.055 6.774 3.884 1.00 96.44 79 PHE A CA 1
ATOM 636 C C . PHE A 1 79 ? -0.804 5.621 4.858 1.00 96.44 79 PHE A C 1
ATOM 638 O O . PHE A 1 79 ? 0.225 5.601 5.526 1.00 96.44 79 PHE A O 1
ATOM 645 N N . ASP A 1 80 ? -1.658 4.597 4.873 1.00 96.69 80 ASP A N 1
ATOM 646 C CA . ASP A 1 80 ? -1.216 3.238 5.213 1.00 96.69 80 ASP A CA 1
ATOM 647 C C . ASP A 1 80 ? -0.659 2.527 3.971 1.00 96.69 80 ASP A C 1
ATOM 649 O O . ASP A 1 80 ? -0.695 3.072 2.868 1.00 96.69 80 ASP A O 1
ATOM 653 N N . CYS A 1 81 ? -0.119 1.315 4.132 1.00 97.44 81 CYS 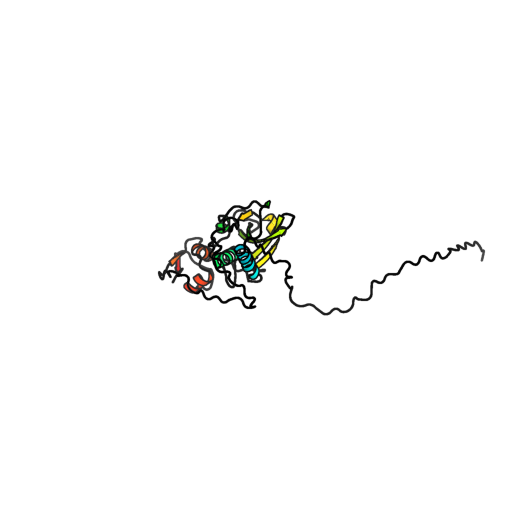A N 1
ATOM 654 C CA . CYS A 1 81 ? 0.507 0.579 3.030 1.00 97.44 81 CYS A CA 1
ATOM 655 C C . CYS A 1 81 ? -0.444 0.373 1.842 1.00 97.44 81 CYS A C 1
ATOM 657 O O . CYS A 1 81 ? -0.156 0.810 0.731 1.00 97.44 81 CYS A O 1
ATOM 659 N N . SER A 1 82 ? -1.619 -0.209 2.089 1.00 97.38 82 SER A N 1
ATOM 660 C CA . SER A 1 82 ? -2.660 -0.396 1.072 1.00 97.38 82 SER A CA 1
ATOM 661 C C . SER A 1 82 ? -3.282 0.908 0.579 1.00 97.38 82 SER A C 1
ATOM 663 O O . SER A 1 82 ? -3.806 0.954 -0.526 1.00 97.38 82 SER A O 1
ATOM 665 N N . GLY A 1 83 ? -3.235 1.963 1.385 1.00 97.38 83 GLY A N 1
ATOM 666 C CA . GLY A 1 83 ? -3.807 3.271 1.112 1.00 97.38 83 GLY A CA 1
ATOM 667 C C . GLY A 1 83 ? -2.962 4.061 0.139 1.00 97.38 83 GLY A C 1
ATOM 668 O O . GLY A 1 83 ? -3.525 4.752 -0.698 1.00 97.38 83 GLY A O 1
ATOM 669 N N . LEU A 1 84 ? -1.637 3.908 0.211 1.00 98.50 84 LEU A N 1
ATOM 670 C CA . LEU A 1 84 ? -0.729 4.413 -0.812 1.00 98.50 84 LEU A CA 1
ATOM 671 C C . LEU A 1 84 ? -1.063 3.786 -2.166 1.00 98.50 84 LEU A C 1
ATOM 673 O O . LEU A 1 84 ? -1.321 4.512 -3.114 1.00 98.50 84 LEU A O 1
ATOM 677 N N . MET A 1 85 ? -1.148 2.452 -2.231 1.00 98.56 85 MET A N 1
ATOM 678 C CA . MET A 1 85 ? -1.497 1.751 -3.473 1.00 98.56 85 MET A CA 1
ATOM 679 C C . MET A 1 85 ? -2.873 2.189 -3.973 1.00 98.56 85 MET A C 1
ATOM 681 O O . MET A 1 85 ? -3.006 2.614 -5.115 1.00 98.56 85 MET A O 1
ATOM 685 N N . TY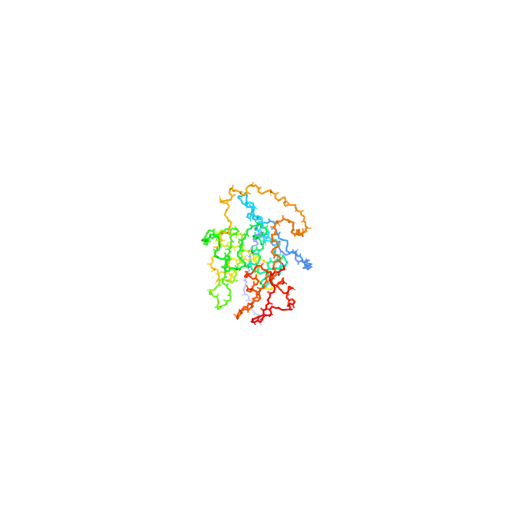R A 1 86 ? -3.884 2.155 -3.098 1.00 97.81 86 TYR A N 1
ATOM 686 C CA . TYR A 1 86 ? -5.246 2.565 -3.424 1.00 97.81 86 TYR A CA 1
ATOM 687 C C . TYR A 1 86 ? -5.260 3.965 -4.042 1.00 97.81 86 TYR A C 1
ATOM 689 O O . TYR A 1 86 ? -5.822 4.150 -5.115 1.00 97.81 86 TYR A O 1
ATOM 697 N N . HIS A 1 87 ? -4.618 4.939 -3.399 1.00 96.50 87 HIS A N 1
ATOM 698 C CA . HIS A 1 87 ? -4.587 6.310 -3.891 1.00 96.50 87 HIS A CA 1
ATOM 699 C C . HIS A 1 87 ? -3.864 6.427 -5.227 1.00 96.50 87 HIS A C 1
ATOM 701 O O . HIS A 1 87 ? -4.417 7.014 -6.149 1.00 96.50 87 HIS A O 1
ATOM 707 N N . THR A 1 88 ? -2.678 5.820 -5.344 1.00 97.81 88 THR A N 1
ATOM 708 C CA . THR A 1 88 ? -1.897 5.807 -6.580 1.00 97.81 88 THR A CA 1
ATOM 709 C C . THR A 1 88 ? -2.732 5.294 -7.746 1.00 97.81 88 THR A C 1
ATOM 711 O O . THR A 1 88 ? -2.901 6.017 -8.715 1.00 97.81 88 THR A O 1
ATOM 714 N N . PHE A 1 89 ? -3.305 4.090 -7.665 1.00 96.69 89 PHE A N 1
ATOM 715 C CA . PHE A 1 89 ? -4.066 3.531 -8.788 1.00 96.69 89 PHE A CA 1
ATOM 716 C C . PHE A 1 89 ? -5.351 4.320 -9.080 1.00 96.69 89 PHE A C 1
ATOM 718 O O . PHE A 1 89 ? -5.661 4.56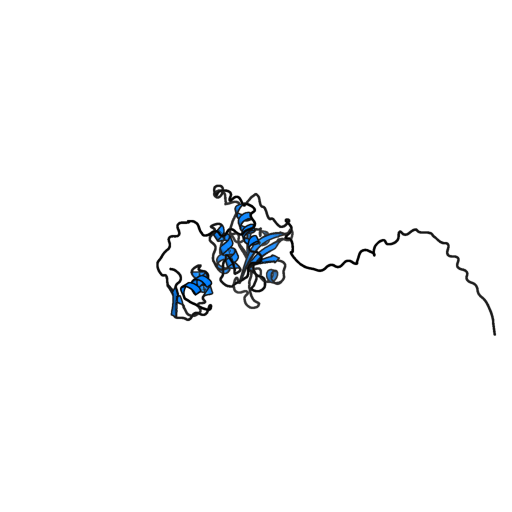4 -10.248 1.00 96.69 89 PHE A O 1
ATOM 725 N N . ASN A 1 90 ? -6.060 4.801 -8.050 1.00 94.38 90 ASN A N 1
ATOM 726 C CA . ASN A 1 90 ? -7.276 5.597 -8.248 1.00 94.38 90 ASN A CA 1
ATOM 727 C C . ASN A 1 90 ? -7.004 6.938 -8.942 1.00 94.38 90 ASN A C 1
ATOM 729 O O . ASN A 1 90 ? -7.832 7.366 -9.741 1.00 94.38 90 ASN A O 1
ATOM 733 N N . THR A 1 91 ? -5.851 7.576 -8.705 1.00 94.62 91 THR A N 1
ATOM 734 C CA . THR A 1 91 ? -5.439 8.791 -9.438 1.00 94.62 91 THR A CA 1
ATOM 735 C C . THR A 1 91 ? -5.390 8.560 -10.953 1.00 94.62 91 THR A C 1
ATOM 737 O O . THR A 1 91 ? -5.652 9.475 -11.727 1.00 94.62 91 THR A O 1
ATOM 740 N N . PHE A 1 92 ? -5.136 7.321 -11.388 1.00 94.25 92 PHE A N 1
ATOM 741 C CA . PHE A 1 92 ? -5.127 6.909 -12.796 1.00 94.25 92 PHE A CA 1
ATOM 742 C C . PHE A 1 92 ? -6.391 6.136 -13.207 1.00 94.25 92 PHE A C 1
ATOM 744 O O . PHE A 1 92 ? -6.375 5.385 -14.188 1.00 94.25 92 PHE A O 1
ATOM 751 N N . ASN A 1 93 ? -7.492 6.329 -12.469 1.00 93.00 93 ASN A N 1
ATOM 752 C CA . ASN A 1 93 ? -8.802 5.710 -12.692 1.00 93.00 93 ASN A CA 1
ATOM 753 C C . ASN A 1 93 ? -8.784 4.172 -12.672 1.00 93.00 93 ASN A C 1
ATOM 755 O O . ASN A 1 93 ? -9.574 3.523 -13.357 1.00 93.00 93 ASN A O 1
ATOM 759 N N . ILE A 1 94 ? -7.875 3.579 -11.897 1.00 92.75 94 ILE A N 1
ATOM 760 C CA . ILE A 1 94 ? -7.809 2.136 -11.682 1.00 92.75 94 ILE A CA 1
ATOM 761 C C . ILE A 1 94 ? -8.283 1.850 -10.261 1.00 92.75 94 ILE A C 1
ATOM 763 O O . ILE A 1 94 ? -7.627 2.182 -9.273 1.00 92.75 94 ILE A O 1
ATOM 767 N N . ASN A 1 95 ? -9.456 1.235 -10.169 1.00 92.12 95 ASN A N 1
ATOM 768 C CA . ASN A 1 95 ? -10.066 0.895 -8.895 1.00 92.12 95 ASN A CA 1
ATOM 769 C C . ASN A 1 95 ? -9.459 -0.405 -8.374 1.00 92.12 95 ASN A C 1
ATOM 771 O O . ASN A 1 95 ? -9.624 -1.456 -8.987 1.00 92.12 95 ASN A O 1
ATOM 775 N N . ILE A 1 96 ? -8.805 -0.323 -7.220 1.00 94.81 96 ILE A N 1
ATOM 776 C CA . ILE A 1 96 ? -8.334 -1.486 -6.470 1.00 94.81 96 ILE A CA 1
ATOM 777 C C . ILE A 1 96 ? -8.929 -1.487 -5.067 1.00 94.81 96 ILE A C 1
ATOM 779 O O . ILE A 1 96 ? -9.345 -0.450 -4.541 1.00 94.81 96 ILE A O 1
ATOM 783 N N . GLY A 1 97 ? -8.954 -2.652 -4.435 1.00 92.00 97 GLY A N 1
ATOM 784 C CA . GLY A 1 97 ? -9.480 -2.847 -3.096 1.00 92.00 97 GLY A CA 1
ATOM 785 C C . GLY A 1 97 ? -8.757 -1.979 -2.070 1.00 92.00 97 GLY A C 1
ATOM 786 O O . GLY A 1 97 ? -7.560 -1.702 -2.164 1.00 92.00 97 GLY A O 1
ATOM 787 N N . ARG A 1 98 ? -9.476 -1.524 -1.039 1.00 92.88 98 ARG A N 1
ATOM 788 C CA . ARG A 1 98 ? -8.891 -0.606 -0.052 1.00 92.88 98 ARG A CA 1
ATOM 789 C C . ARG A 1 98 ? -7.906 -1.298 0.892 1.00 92.88 98 ARG A C 1
ATOM 791 O O . ARG A 1 98 ? -7.043 -0.624 1.447 1.00 92.88 98 ARG A O 1
ATOM 798 N N . SER A 1 99 ? -8.025 -2.605 1.123 1.00 94.25 99 SER A N 1
ATOM 799 C CA . SER A 1 99 ? -7.133 -3.342 2.024 1.00 94.25 99 SER A CA 1
ATOM 800 C C . SER A 1 99 ? -6.115 -4.189 1.265 1.00 94.25 99 SER A C 1
ATOM 802 O O . SER A 1 99 ? -6.410 -4.698 0.190 1.00 94.25 99 SER A O 1
ATOM 804 N N . SER A 1 100 ? -4.941 -4.426 1.857 1.00 95.50 100 SER A N 1
ATOM 805 C CA . SER A 1 100 ? -3.918 -5.301 1.260 1.00 95.50 100 SER A CA 1
ATOM 806 C C . SER A 1 100 ? -4.412 -6.735 1.025 1.00 95.50 100 SER A C 1
ATOM 808 O O . SER A 1 100 ? -3.950 -7.405 0.111 1.00 95.50 100 SER A O 1
ATOM 810 N N . ARG A 1 101 ? -5.380 -7.211 1.819 1.00 94.38 101 ARG A N 1
ATOM 811 C CA . ARG A 1 101 ? -6.021 -8.522 1.626 1.00 94.38 101 ARG A CA 1
ATOM 812 C C . ARG A 1 101 ? -6.921 -8.565 0.396 1.00 94.38 101 ARG A C 1
ATOM 814 O O . ARG A 1 101 ? -7.034 -9.627 -0.207 1.00 94.38 101 ARG A O 1
ATOM 821 N N . ASP A 1 102 ? -7.569 -7.450 0.075 1.00 94.81 102 ASP A N 1
ATOM 822 C CA . ASP A 1 102 ? -8.424 -7.340 -1.108 1.00 94.81 102 ASP A CA 1
ATOM 823 C C . ASP A 1 102 ? -7.545 -7.191 -2.350 1.00 94.81 102 ASP A C 1
ATOM 825 O O . ASP A 1 102 ? -7.658 -7.993 -3.267 1.00 94.81 102 ASP A O 1
ATOM 829 N N . GLN A 1 103 ? -6.553 -6.297 -2.294 1.00 97.50 103 GLN A N 1
ATOM 830 C CA . GLN A 1 103 ? -5.552 -6.101 -3.352 1.00 97.50 103 GLN A CA 1
ATOM 831 C C . GLN A 1 103 ? -4.807 -7.399 -3.701 1.00 97.50 103 GLN A C 1
ATOM 833 O O . GLN A 1 103 ? -4.505 -7.655 -4.860 1.00 97.50 103 GLN A O 1
ATOM 838 N N . PHE A 1 104 ? -4.550 -8.274 -2.721 1.00 97.56 104 PHE A N 1
ATOM 839 C CA . PHE A 1 104 ? -3.916 -9.571 -2.974 1.00 97.56 104 PHE A CA 1
ATOM 840 C C . PHE A 1 104 ? -4.796 -10.559 -3.761 1.00 97.56 104 PHE A C 1
ATOM 842 O O . PHE A 1 104 ? -4.317 -11.625 -4.144 1.00 97.56 104 PHE A O 1
ATOM 849 N N . LYS A 1 105 ? -6.077 -10.267 -3.985 1.00 96.56 105 LYS A N 1
ATOM 850 C CA . LYS A 1 105 ? -6.985 -11.083 -4.808 1.00 96.56 105 LYS A CA 1
ATOM 851 C C . LYS A 1 105 ? -7.184 -10.503 -6.208 1.00 96.56 105 LYS A C 1
ATOM 853 O O . LYS A 1 105 ? -7.867 -11.124 -7.012 1.00 96.56 105 LYS A O 1
ATOM 858 N N . GLU A 1 106 ? -6.615 -9.335 -6.477 1.00 95.69 106 GLU A N 1
ATOM 859 C CA . GLU A 1 106 ? -6.813 -8.591 -7.715 1.00 95.69 106 GLU A CA 1
ATOM 860 C C . GLU A 1 106 ? -5.677 -8.834 -8.704 1.00 95.69 106 GLU A C 1
ATOM 862 O O . GLU A 1 106 ? -4.573 -9.239 -8.327 1.00 95.69 106 GLU A O 1
ATOM 867 N N . GLY A 1 107 ? -5.964 -8.576 -9.980 1.00 95.44 107 GLY A N 1
ATOM 868 C CA . GLY A 1 107 ? -5.013 -8.768 -11.064 1.00 95.44 107 GLY A CA 1
ATOM 869 C C . GLY A 1 107 ? -4.555 -10.218 -11.236 1.00 95.44 107 GLY A C 1
ATOM 870 O O . GLY A 1 107 ? -5.133 -11.170 -10.701 1.00 95.44 107 GLY A O 1
ATOM 871 N N . VAL A 1 108 ? -3.479 -10.383 -11.998 1.00 96.62 108 VAL A N 1
ATOM 872 C CA . VAL A 1 108 ? -2.892 -11.695 -12.293 1.00 96.62 108 VAL A CA 1
ATOM 873 C C . VAL A 1 108 ? -1.860 -12.053 -11.222 1.00 96.62 108 VAL A C 1
ATOM 875 O O . VAL A 1 108 ? -1.120 -11.195 -10.741 1.00 96.62 108 VAL A O 1
ATOM 878 N N . LYS A 1 109 ? -1.816 -13.324 -10.797 1.00 97.94 109 LYS A N 1
ATOM 879 C CA . LYS A 1 109 ? -0.760 -13.828 -9.900 1.00 97.94 109 LYS A CA 1
ATOM 880 C C . LYS A 1 109 ? 0.573 -13.830 -10.647 1.00 97.94 109 LYS A C 1
ATOM 882 O O . LYS A 1 109 ? 0.642 -14.414 -11.719 1.00 97.94 109 LYS A O 1
ATOM 887 N N . VAL A 1 110 ? 1.618 -13.260 -10.052 1.00 97.56 110 VAL A N 1
ATOM 888 C CA . VAL A 1 110 ? 2.946 -13.187 -10.679 1.00 97.56 110 VAL A CA 1
ATOM 889 C C . VAL A 1 110 ? 3.904 -14.183 -10.015 1.00 97.56 110 VAL A C 1
ATOM 891 O O . VAL A 1 110 ? 4.065 -14.137 -8.787 1.00 97.56 110 VAL A O 1
ATOM 894 N N . PRO A 1 111 ? 4.522 -15.098 -10.782 1.00 96.81 111 PRO A N 1
ATOM 895 C CA . PRO A 1 111 ? 5.648 -15.908 -10.323 1.00 96.81 111 PRO A CA 1
ATOM 896 C C . PRO A 1 111 ? 6.829 -15.042 -9.866 1.00 96.81 111 PRO A C 1
ATOM 898 O O . PRO A 1 111 ? 7.089 -13.986 -10.429 1.00 96.81 111 PRO A O 1
ATOM 901 N N . ILE A 1 112 ? 7.574 -15.477 -8.846 1.00 93.19 112 ILE A N 1
ATOM 902 C CA . ILE A 1 112 ? 8.639 -14.654 -8.239 1.00 93.19 112 ILE A CA 1
ATOM 903 C C . ILE A 1 112 ? 9.728 -14.227 -9.239 1.00 93.19 112 ILE A C 1
ATOM 905 O O . ILE A 1 112 ? 10.241 -13.117 -9.162 1.00 93.19 112 ILE A O 1
ATOM 909 N N . ASN A 1 113 ? 10.044 -15.090 -10.202 1.00 94.56 113 ASN A N 1
ATOM 910 C CA . ASN A 1 113 ? 11.026 -14.870 -11.264 1.00 94.56 113 ASN A CA 1
ATOM 911 C C . ASN A 1 113 ? 10.526 -13.950 -12.395 1.00 94.56 113 ASN A C 1
ATOM 913 O O . ASN A 1 113 ? 11.332 -13.519 -13.220 1.00 94.56 113 ASN A O 1
ATOM 917 N N . GLU A 1 114 ? 9.229 -13.644 -12.417 1.00 95.88 114 GLU A N 1
ATOM 918 C CA . GLU A 1 114 ? 8.563 -12.785 -13.404 1.00 95.88 114 GLU A CA 1
ATOM 919 C C . GLU A 1 114 ? 8.120 -11.439 -12.816 1.00 95.88 114 GLU A C 1
ATOM 921 O O . GLU A 1 114 ? 7.465 -10.649 -13.502 1.00 95.88 114 GLU A O 1
ATOM 926 N N . ILE A 1 115 ? 8.454 -11.177 -11.547 1.00 97.00 115 ILE A N 1
ATOM 927 C CA . ILE A 1 115 ? 8.208 -9.883 -10.915 1.00 97.00 115 ILE A CA 1
ATOM 928 C C . ILE A 1 115 ? 8.915 -8.801 -11.727 1.00 97.00 115 ILE A C 1
ATOM 930 O O . ILE A 1 115 ? 10.103 -8.913 -12.034 1.00 97.00 115 ILE A O 1
ATOM 934 N N . ARG A 1 116 ? 8.173 -7.740 -12.043 1.00 95.44 116 ARG A N 1
ATOM 935 C CA . ARG A 1 116 ? 8.665 -6.560 -12.756 1.00 95.44 116 ARG A CA 1
ATOM 936 C C . ARG A 1 116 ? 8.182 -5.270 -12.083 1.00 95.44 116 ARG A C 1
ATOM 938 O O . ARG A 1 116 ? 7.265 -5.319 -11.254 1.00 95.44 116 ARG A O 1
ATOM 945 N N . PRO A 1 117 ? 8.779 -4.109 -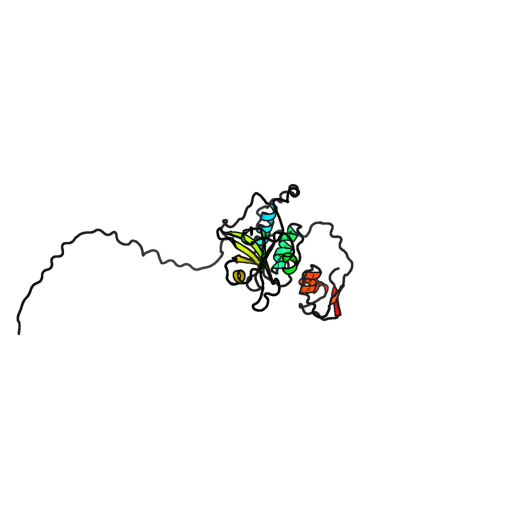12.406 1.00 96.31 117 PRO A N 1
ATOM 946 C CA . PRO A 1 117 ? 8.285 -2.817 -11.938 1.00 96.31 117 PRO A CA 1
ATOM 947 C C . PRO A 1 117 ? 6.784 -2.645 -12.188 1.00 96.31 117 PRO A C 1
ATOM 949 O O . PRO A 1 117 ? 6.255 -3.055 -13.220 1.00 96.31 117 PRO A O 1
ATOM 952 N N . GLY A 1 118 ? 6.093 -2.083 -11.198 1.00 96.12 118 GLY A N 1
ATOM 953 C CA . GLY A 1 118 ? 4.644 -1.915 -11.190 1.00 96.12 118 GLY A CA 1
ATOM 954 C C . GLY A 1 118 ? 3.853 -3.065 -10.563 1.00 96.12 118 GLY A C 1
ATOM 955 O O . GLY A 1 118 ? 2.706 -2.853 -10.159 1.00 96.12 118 GLY A O 1
ATOM 956 N N . ASP A 1 119 ? 4.443 -4.256 -10.410 1.00 98.12 119 ASP A N 1
ATOM 957 C CA . ASP A 1 119 ? 3.793 -5.349 -9.684 1.00 98.12 119 ASP A CA 1
ATOM 958 C C . ASP A 1 119 ? 3.642 -4.996 -8.193 1.00 98.12 119 ASP A C 1
ATOM 960 O O . ASP A 1 119 ? 4.513 -4.381 -7.568 1.00 98.12 119 ASP A O 1
ATOM 964 N N . LEU A 1 120 ? 2.524 -5.409 -7.597 1.00 98.75 120 LEU A N 1
ATOM 965 C CA . LEU A 1 120 ? 2.288 -5.290 -6.163 1.00 98.75 120 LEU A CA 1
ATOM 966 C C . LEU A 1 120 ? 2.829 -6.512 -5.435 1.00 98.75 120 LEU A C 1
ATOM 968 O O . LEU A 1 120 ? 2.444 -7.636 -5.741 1.00 98.75 120 LEU A O 1
ATOM 972 N N . VAL A 1 121 ? 3.670 -6.295 -4.430 1.00 98.69 121 VAL A N 1
ATOM 973 C CA . VAL A 1 121 ? 4.283 -7.338 -3.596 1.00 98.69 121 VAL A CA 1
ATOM 974 C C . VAL A 1 121 ? 3.683 -7.330 -2.199 1.00 98.69 121 VAL A C 1
ATOM 976 O O . VAL A 1 121 ? 3.463 -6.272 -1.606 1.00 98.69 121 VAL A O 1
ATOM 979 N N . PHE A 1 122 ? 3.408 -8.516 -1.660 1.00 98.19 122 PHE A N 1
ATOM 980 C CA . PHE A 1 122 ? 2.630 -8.687 -0.435 1.00 98.19 122 PHE A CA 1
ATOM 981 C C . PHE A 1 122 ? 3.395 -9.464 0.626 1.00 98.19 122 PHE A C 1
ATOM 983 O O . PHE A 1 122 ? 4.088 -10.437 0.326 1.00 98.19 122 PHE A O 1
ATOM 990 N N . PHE A 1 123 ? 3.216 -9.054 1.884 1.00 96.88 123 PHE A N 1
ATOM 991 C CA . PHE A 1 123 ? 3.944 -9.617 3.018 1.00 96.88 123 PHE A CA 1
ATOM 992 C C . PHE A 1 123 ? 3.037 -9.903 4.222 1.00 96.88 123 PHE A C 1
ATOM 994 O O . PHE A 1 123 ? 2.033 -9.215 4.462 1.00 96.88 123 PHE A O 1
ATOM 1001 N N . TYR A 1 124 ? 3.420 -10.887 5.033 1.00 94.25 124 TYR A N 1
ATOM 1002 C CA . TYR A 1 124 ? 2.884 -11.075 6.383 1.00 94.25 124 TYR A CA 1
ATOM 1003 C C . TYR A 1 124 ? 3.364 -9.955 7.329 1.00 94.25 124 TYR A C 1
ATOM 1005 O O . TYR A 1 124 ? 4.430 -9.375 7.138 1.00 94.25 124 TYR A O 1
ATOM 1013 N N . ARG A 1 125 ? 2.609 -9.658 8.400 1.00 83.06 125 ARG A N 1
ATOM 1014 C CA . ARG A 1 125 ? 3.069 -8.780 9.502 1.00 83.06 125 ARG A CA 1
ATOM 1015 C C . ARG A 1 125 ? 2.967 -9.474 10.857 1.00 83.06 125 ARG A C 1
ATOM 1017 O O . ARG A 1 125 ? 1.958 -10.100 11.165 1.00 83.06 125 ARG A O 1
ATOM 1024 N N . GLY A 1 126 ? 3.980 -9.262 11.701 1.00 65.12 126 GLY A N 1
ATOM 1025 C CA . GLY A 1 126 ? 4.016 -9.680 13.107 1.00 65.12 126 GLY A CA 1
ATOM 1026 C C . GLY A 1 126 ? 4.478 -11.127 13.333 1.00 65.12 126 GLY A C 1
ATOM 1027 O O . GLY A 1 126 ? 4.097 -12.035 12.600 1.00 65.12 126 GLY A O 1
ATOM 1028 N N . LYS A 1 127 ? 5.256 -11.350 14.407 1.00 53.19 127 LYS A N 1
ATOM 1029 C CA . LYS A 1 127 ? 5.873 -12.651 14.761 1.00 53.19 127 LYS A CA 1
ATOM 1030 C C . LYS A 1 127 ? 4.870 -13.812 14.916 1.00 53.19 127 LYS A C 1
ATOM 1032 O O . LYS A 1 127 ? 5.258 -14.963 14.772 1.00 53.19 127 LYS A O 1
ATOM 1037 N N . LYS A 1 128 ? 3.591 -13.518 15.191 1.00 54.28 128 LYS A N 1
ATOM 1038 C CA . LYS A 1 128 ? 2.517 -14.506 15.422 1.00 54.28 128 LYS A CA 1
ATOM 1039 C C . LYS A 1 128 ? 1.505 -14.636 14.270 1.00 54.28 128 LYS A C 1
ATOM 1041 O O . LYS A 1 128 ? 0.567 -15.413 14.393 1.00 54.28 128 LYS A O 1
ATOM 1046 N N . SER A 1 129 ? 1.630 -13.870 13.177 1.00 58.59 129 SER A N 1
ATOM 1047 C CA . SER A 1 129 ? 0.541 -13.716 12.192 1.00 58.59 129 SER A CA 1
ATOM 1048 C C . SER A 1 129 ? 0.966 -13.975 10.736 1.00 58.59 129 SER A C 1
ATOM 1050 O O . SER A 1 129 ? 0.685 -13.211 9.818 1.00 58.59 129 SER A O 1
ATOM 1052 N N . ARG A 1 130 ? 1.536 -15.162 10.479 1.00 70.06 130 ARG A N 1
ATOM 1053 C CA . ARG A 1 130 ? 1.602 -15.735 9.112 1.00 70.06 130 ARG A CA 1
ATOM 1054 C C . ARG A 1 130 ? 0.228 -16.175 8.570 1.00 70.06 130 ARG A C 1
ATOM 1056 O O . ARG A 1 130 ? 0.142 -16.937 7.620 1.00 70.06 130 ARG A O 1
ATOM 1063 N N . LYS A 1 131 ? -0.859 -15.731 9.207 1.00 76.81 131 LYS A N 1
ATOM 1064 C CA . LYS A 1 131 ? -2.231 -16.143 8.901 1.00 76.81 131 LYS A CA 1
ATOM 1065 C C . LYS A 1 131 ? -2.896 -15.242 7.857 1.00 76.81 131 LYS A C 1
ATOM 1067 O O . LYS A 1 131 ? -3.820 -15.686 7.187 1.00 76.81 131 LYS A O 1
ATOM 1072 N N . TYR A 1 132 ? -2.450 -13.988 7.711 1.00 84.31 132 TYR A N 1
ATOM 1073 C CA . TYR A 1 132 ? -3.102 -13.019 6.824 1.00 84.31 132 TYR A CA 1
ATOM 1074 C C . TYR A 1 132 ? -2.113 -12.042 6.192 1.00 84.31 132 TYR A C 1
ATOM 1076 O O . TYR A 1 132 ? -1.162 -11.612 6.844 1.00 84.31 132 TYR A O 1
ATOM 1084 N N . ILE A 1 133 ? -2.414 -11.598 4.967 1.00 93.06 133 ILE A N 1
ATOM 1085 C CA . ILE A 1 133 ? -1.704 -10.492 4.315 1.00 93.06 133 ILE A CA 1
ATOM 1086 C C . ILE A 1 133 ? -1.770 -9.249 5.207 1.00 93.06 133 ILE A C 1
ATOM 1088 O O . ILE A 1 133 ? -2.854 -8.771 5.572 1.00 93.06 133 ILE A O 1
ATOM 1092 N N . GLY A 1 134 ? -0.593 -8.758 5.587 1.00 92.81 134 GLY A N 1
ATOM 1093 C CA . GLY A 1 134 ? -0.426 -7.650 6.519 1.00 92.81 134 GLY A CA 1
ATOM 1094 C C . GLY A 1 134 ? 0.129 -6.392 5.866 1.00 92.81 134 GLY A C 1
ATOM 1095 O O . GLY A 1 134 ? -0.079 -5.301 6.389 1.00 92.81 134 GLY A O 1
ATOM 1096 N N . HIS A 1 135 ? 0.814 -6.525 4.733 1.00 96.50 135 HIS A N 1
ATOM 1097 C CA . HIS A 1 135 ? 1.556 -5.434 4.116 1.00 96.50 135 HIS A CA 1
ATOM 1098 C C . HIS A 1 135 ? 1.593 -5.560 2.595 1.00 96.50 135 HIS A C 1
ATOM 1100 O O . HIS A 1 135 ? 1.465 -6.664 2.069 1.00 96.50 135 HIS A O 1
ATOM 1106 N N . VAL A 1 136 ? 1.765 -4.428 1.917 1.00 98.50 136 VAL A N 1
ATOM 1107 C CA . VAL A 1 136 ? 1.854 -4.324 0.456 1.00 98.50 136 VAL A CA 1
ATOM 1108 C C . VAL A 1 136 ? 2.813 -3.197 0.072 1.00 98.50 136 VAL A C 1
ATOM 1110 O O . VAL A 1 136 ? 2.932 -2.212 0.809 1.00 98.50 136 VAL A O 1
ATOM 1113 N N . GLY A 1 137 ? 3.480 -3.346 -1.066 1.00 98.62 137 GLY A N 1
ATOM 1114 C CA . GLY A 1 137 ? 4.254 -2.304 -1.734 1.00 98.62 137 GLY A CA 1
ATOM 1115 C C . GLY A 1 137 ? 4.237 -2.489 -3.248 1.00 98.62 137 GLY A C 1
ATOM 1116 O O . GLY A 1 137 ? 3.800 -3.531 -3.731 1.00 98.62 137 GLY A O 1
ATOM 1117 N N . MET A 1 138 ? 4.707 -1.484 -3.982 1.00 98.75 138 MET A N 1
ATOM 1118 C CA . MET A 1 138 ? 4.820 -1.512 -5.442 1.00 98.75 138 MET A CA 1
ATOM 1119 C C . MET A 1 138 ? 6.284 -1.639 -5.838 1.00 98.75 138 MET A C 1
ATOM 1121 O O . MET A 1 138 ? 7.107 -0.851 -5.376 1.00 98.75 138 MET A O 1
ATOM 1125 N N . VAL A 1 139 ? 6.605 -2.617 -6.681 1.00 98.38 139 VAL A N 1
ATOM 1126 C CA . VAL A 1 139 ? 7.957 -2.810 -7.213 1.00 98.38 139 VAL A CA 1
ATOM 1127 C C . VAL A 1 139 ? 8.323 -1.641 -8.118 1.00 98.38 139 VAL A C 1
ATOM 1129 O O . VAL A 1 139 ? 7.516 -1.205 -8.933 1.00 98.38 139 VAL A O 1
ATOM 1132 N N . VAL A 1 140 ? 9.544 -1.139 -7.973 1.00 97.19 140 VAL A N 1
ATOM 1133 C CA . VAL A 1 140 ? 10.068 -0.004 -8.747 1.00 97.19 140 VAL A CA 1
ATOM 1134 C C . VAL A 1 140 ? 11.330 -0.367 -9.527 1.00 97.19 140 VAL A C 1
ATOM 1136 O O . VAL A 1 140 ? 11.611 0.249 -10.545 1.00 97.19 140 VAL A O 1
ATOM 1139 N N . SER A 1 141 ? 12.060 -1.401 -9.101 1.00 95.06 141 SER A N 1
ATOM 1140 C CA . SER A 1 141 ? 13.166 -1.981 -9.865 1.00 95.06 141 SER A CA 1
ATOM 1141 C C . SER A 1 141 ? 13.384 -3.446 -9.493 1.00 95.06 141 SER A C 1
ATOM 1143 O O . SER A 1 141 ? 12.988 -3.883 -8.408 1.00 95.06 141 SER A O 1
ATOM 1145 N N . VAL A 1 142 ? 14.014 -4.197 -10.397 1.00 96.19 142 VAL A N 1
ATOM 1146 C CA . VAL A 1 142 ? 14.425 -5.592 -10.199 1.00 96.19 142 VAL A CA 1
ATOM 1147 C C . VAL A 1 142 ? 15.861 -5.734 -10.693 1.00 96.19 142 VAL A C 1
ATOM 1149 O O . VAL A 1 142 ? 16.173 -5.268 -11.787 1.00 96.19 142 VAL A O 1
ATOM 1152 N N . ASP A 1 143 ? 16.735 -6.330 -9.885 1.00 94.38 143 ASP A N 1
ATOM 1153 C CA . ASP A 1 143 ? 18.140 -6.548 -10.234 1.00 94.38 143 ASP A CA 1
ATOM 1154 C C . ASP A 1 143 ? 18.351 -7.852 -11.033 1.00 94.38 143 ASP A C 1
ATOM 1156 O O . ASP A 1 143 ? 17.430 -8.647 -11.255 1.00 94.38 143 ASP A O 1
ATOM 1160 N N . SER A 1 144 ? 19.590 -8.091 -11.471 1.00 92.31 144 SER A N 1
ATOM 1161 C CA . SER A 1 144 ? 19.975 -9.307 -12.203 1.00 92.31 144 SER A CA 1
ATOM 1162 C C . SER A 1 144 ? 19.764 -10.597 -11.399 1.00 92.31 144 SER A C 1
ATOM 1164 O O . SER A 1 144 ? 19.494 -11.645 -11.984 1.00 92.31 144 SER A O 1
ATOM 1166 N N . ASN A 1 145 ? 19.815 -10.513 -10.068 1.00 93.81 145 ASN A N 1
ATOM 1167 C CA . ASN A 1 145 ? 19.590 -11.619 -9.139 1.00 93.81 145 ASN A CA 1
ATOM 1168 C C . ASN A 1 145 ? 18.107 -11.805 -8.779 1.00 93.81 145 ASN A C 1
ATOM 1170 O O . ASN A 1 145 ? 17.785 -12.606 -7.901 1.00 93.81 145 ASN A O 1
ATOM 1174 N N . LYS A 1 146 ? 17.199 -11.077 -9.443 1.00 93.19 146 LYS A N 1
ATOM 1175 C CA . LYS A 1 146 ? 15.751 -11.087 -9.189 1.00 93.19 146 LYS A CA 1
ATOM 1176 C C . LYS A 1 146 ? 15.355 -10.583 -7.796 1.00 93.19 146 LYS A C 1
ATOM 1178 O O . LYS A 1 146 ? 14.223 -10.808 -7.363 1.00 93.19 146 LYS A O 1
ATOM 1183 N N . ASN A 1 147 ? 16.230 -9.853 -7.105 1.00 96.31 147 ASN A N 1
ATOM 1184 C CA . ASN A 1 147 ? 15.805 -9.044 -5.968 1.00 96.31 147 ASN A CA 1
ATOM 1185 C C . ASN A 1 147 ? 15.090 -7.801 -6.479 1.00 96.31 147 ASN A C 1
ATOM 1187 O O . ASN A 1 147 ? 15.432 -7.256 -7.525 1.00 96.31 147 ASN A O 1
ATOM 1191 N N . PHE A 1 148 ? 14.117 -7.321 -5.715 1.00 97.44 148 PHE A N 1
ATOM 1192 C CA . PHE A 1 148 ? 13.330 -6.161 -6.098 1.00 97.44 148 PHE A CA 1
ATOM 1193 C C . PHE A 1 148 ? 13.417 -5.047 -5.058 1.00 97.44 148 PHE A C 1
ATOM 1195 O O . PHE A 1 148 ? 13.429 -5.285 -3.846 1.00 97.44 148 PHE A O 1
ATOM 1202 N N . THR A 1 149 ? 13.423 -3.813 -5.551 1.00 98.31 149 THR A N 1
ATOM 1203 C CA . THR A 1 149 ? 13.205 -2.603 -4.754 1.00 98.31 149 THR A CA 1
ATOM 1204 C C . THR A 1 149 ? 11.743 -2.216 -4.874 1.00 98.31 149 THR A C 1
ATOM 1206 O O . THR A 1 149 ? 11.162 -2.309 -5.957 1.00 98.31 149 THR A O 1
ATOM 1209 N N . PHE A 1 150 ? 11.128 -1.775 -3.781 1.00 98.62 150 PHE A N 1
ATOM 1210 C CA . PHE A 1 150 ? 9.718 -1.405 -3.784 1.00 98.62 150 PHE A CA 1
ATOM 1211 C C . PHE A 1 150 ? 9.441 -0.167 -2.933 1.00 98.62 150 PHE A C 1
ATOM 1213 O O . PHE A 1 150 ? 10.050 0.043 -1.882 1.00 98.62 150 PHE A O 1
ATOM 1220 N N . VAL A 1 151 ? 8.481 0.641 -3.383 1.00 98.69 151 VAL A N 1
ATOM 1221 C CA . VAL A 1 151 ? 7.950 1.786 -2.641 1.00 98.69 151 VAL A CA 1
ATOM 1222 C C . VAL A 1 151 ? 6.738 1.359 -1.823 1.00 98.69 151 VAL A C 1
ATOM 1224 O O . VAL A 1 151 ? 5.862 0.624 -2.289 1.00 98.69 151 VAL A O 1
ATOM 1227 N N . HIS A 1 152 ? 6.676 1.803 -0.570 1.00 98.62 152 HIS A N 1
ATOM 1228 C CA . HIS A 1 152 ? 5.564 1.487 0.318 1.00 98.62 152 HIS A CA 1
ATOM 1229 C C . HIS A 1 152 ? 5.456 2.464 1.493 1.00 98.62 152 HIS A C 1
ATOM 1231 O O . HIS A 1 152 ? 6.449 3.039 1.929 1.00 98.62 152 HIS A O 1
ATOM 1237 N N . SER A 1 153 ? 4.263 2.587 2.087 1.00 98.25 153 SER A N 1
ATOM 1238 C CA . SER A 1 153 ? 4.100 3.214 3.408 1.00 98.25 153 SER A CA 1
ATOM 1239 C C . SER A 1 153 ? 4.437 2.197 4.503 1.00 98.25 153 SER A C 1
ATOM 1241 O O . SER A 1 153 ? 3.678 1.258 4.746 1.00 98.25 153 SER A O 1
ATOM 1243 N N . SER A 1 154 ? 5.612 2.330 5.121 1.00 96.25 154 SER A N 1
ATOM 1244 C CA . SER A 1 154 ? 6.264 1.312 5.959 1.00 96.25 154 SER A CA 1
ATOM 1245 C C . SER A 1 154 ? 5.664 1.174 7.355 1.00 96.25 154 SER A C 1
ATOM 1247 O O . SER A 1 154 ? 5.105 0.135 7.731 1.00 96.25 154 SER A O 1
ATOM 1249 N N . SER A 1 155 ? 5.802 2.224 8.155 1.00 94.75 155 SER A N 1
ATOM 1250 C CA . SER A 1 155 ? 5.425 2.233 9.562 1.00 94.75 155 SER A CA 1
ATOM 1251 C C . SER A 1 155 ? 5.345 3.670 10.073 1.00 94.75 155 SER A C 1
ATOM 1253 O O . SER A 1 155 ? 5.893 4.564 9.423 1.00 94.75 155 SER A O 1
ATOM 1255 N N . PRO A 1 156 ? 4.732 3.910 11.250 1.00 94.25 156 PRO A N 1
ATOM 1256 C CA . PRO A 1 156 ? 4.665 5.246 11.847 1.00 94.25 156 PRO A CA 1
ATOM 1257 C C . PRO A 1 156 ? 6.021 5.956 11.957 1.00 94.25 156 PRO A C 1
ATOM 1259 O O . PRO A 1 156 ? 6.070 7.170 11.830 1.00 94.25 156 PRO A O 1
ATOM 1262 N N . LYS A 1 157 ? 7.116 5.204 12.148 1.00 95.88 157 LYS A N 1
ATOM 1263 C CA . LYS A 1 157 ? 8.469 5.763 12.270 1.00 95.88 157 LYS A CA 1
ATOM 1264 C C . LYS A 1 157 ? 9.044 6.250 10.938 1.00 95.88 157 LYS A C 1
ATOM 1266 O O . LYS A 1 157 ? 9.840 7.176 10.938 1.00 95.88 157 LYS A O 1
ATOM 1271 N N . TYR A 1 158 ? 8.704 5.594 9.829 1.00 95.94 158 TYR A N 1
ATOM 1272 C CA . TYR A 1 158 ? 9.423 5.785 8.566 1.00 95.94 158 TYR A CA 1
ATOM 1273 C C . TYR A 1 158 ? 8.576 6.342 7.420 1.00 95.94 158 TYR A C 1
ATOM 1275 O O . TYR A 1 158 ? 9.148 6.792 6.437 1.00 95.94 158 TYR A O 1
ATOM 1283 N N . GLY A 1 159 ? 7.243 6.298 7.509 1.00 97.81 159 GLY A N 1
ATOM 1284 C CA . GLY A 1 159 ? 6.381 6.795 6.436 1.00 97.81 159 GLY A CA 1
ATOM 1285 C C . GLY A 1 159 ? 6.543 6.042 5.112 1.00 97.81 159 GLY A C 1
ATOM 1286 O O . GLY A 1 159 ? 6.853 4.845 5.104 1.00 97.81 159 GLY A O 1
ATOM 1287 N N . VAL A 1 160 ? 6.279 6.737 4.005 1.00 98.56 160 VAL A N 1
ATOM 1288 C CA . VAL A 1 160 ? 6.492 6.249 2.638 1.00 98.56 160 VAL A CA 1
ATOM 1289 C C . VAL A 1 160 ? 7.977 6.264 2.309 1.00 98.56 160 VAL A C 1
ATOM 1291 O O . VAL A 1 160 ? 8.634 7.291 2.452 1.00 98.56 160 VAL A O 1
ATOM 1294 N N . ARG A 1 161 ? 8.506 5.125 1.867 1.00 98.25 161 ARG A N 1
ATOM 1295 C CA . ARG A 1 161 ? 9.928 4.946 1.563 1.00 98.25 161 ARG A CA 1
ATOM 1296 C C . ARG A 1 161 ? 10.162 3.812 0.578 1.00 98.25 161 ARG A C 1
ATOM 1298 O O . ARG A 1 161 ? 9.259 3.019 0.303 1.00 98.25 161 ARG A O 1
ATOM 1305 N N . LEU A 1 162 ? 11.414 3.714 0.150 1.00 98.56 162 LEU A N 1
ATOM 1306 C CA . LEU A 1 162 ? 11.970 2.554 -0.527 1.00 98.56 162 LEU A CA 1
ATOM 1307 C C . LEU A 1 162 ? 12.544 1.555 0.488 1.00 98.56 162 LEU A C 1
ATOM 1309 O O . LEU A 1 162 ? 13.088 1.931 1.536 1.00 98.56 162 LEU A O 1
ATOM 1313 N N . ASP A 1 163 ? 12.403 0.276 0.169 1.00 98.12 163 ASP A N 1
ATOM 1314 C CA . ASP A 1 163 ? 13.059 -0.847 0.833 1.00 98.12 163 ASP A CA 1
ATOM 1315 C C . ASP A 1 163 ? 13.315 -1.971 -0.199 1.00 98.12 163 ASP A C 1
ATOM 1317 O O . ASP A 1 163 ? 12.783 -1.955 -1.312 1.00 98.12 163 ASP A O 1
ATOM 1321 N N . TYR A 1 164 ? 14.140 -2.950 0.182 1.00 96.81 164 TYR A N 1
ATOM 1322 C CA . TYR A 1 164 ? 14.614 -4.033 -0.688 1.00 96.81 164 TYR A CA 1
ATOM 1323 C C . TYR A 1 164 ? 14.079 -5.392 -0.235 1.00 96.81 164 TYR A C 1
ATOM 1325 O O . TYR A 1 164 ? 13.980 -5.652 0.970 1.00 96.81 164 TYR A O 1
ATOM 1333 N N . SER A 1 165 ? 13.788 -6.282 -1.186 1.00 96.38 165 SER A N 1
ATOM 1334 C CA . SER A 1 165 ? 13.304 -7.646 -0.923 1.00 96.38 165 SER A CA 1
ATOM 1335 C C . SER A 1 165 ? 14.258 -8.463 -0.049 1.00 96.38 165 SER A C 1
ATOM 1337 O O . SER A 1 165 ? 13.810 -9.251 0.781 1.00 96.38 165 SER A O 1
ATOM 1339 N N . SER A 1 166 ? 15.565 -8.235 -0.191 1.00 94.56 166 SER A N 1
ATOM 1340 C CA . SER A 1 166 ? 16.634 -8.935 0.530 1.00 94.56 166 SER A CA 1
ATOM 1341 C C . SER A 1 166 ? 16.753 -8.540 2.006 1.00 94.56 166 SER A C 1
ATOM 1343 O O . SER A 1 166 ? 17.348 -9.267 2.803 1.00 94.56 166 SER A O 1
ATOM 1345 N N . LYS A 1 167 ? 16.165 -7.412 2.424 1.00 94.44 167 LYS A N 1
ATOM 1346 C CA . LYS A 1 167 ? 16.177 -6.997 3.830 1.00 94.44 167 LYS A CA 1
ATOM 1347 C C . LYS A 1 167 ? 15.422 -8.031 4.664 1.00 94.44 167 LYS A C 1
ATOM 1349 O O . LYS A 1 167 ? 14.268 -8.342 4.377 1.00 94.44 167 LYS A O 1
ATOM 1354 N N . HIS A 1 168 ? 16.044 -8.496 5.750 1.00 89.50 168 HIS A N 1
ATOM 1355 C CA . HIS A 1 168 ? 15.573 -9.623 6.572 1.00 89.50 168 HIS A CA 1
ATOM 1356 C C . HIS A 1 168 ? 14.068 -9.600 6.903 1.00 89.50 168 HIS A C 1
ATOM 1358 O O . HIS A 1 168 ? 13.398 -10.631 6.863 1.00 89.50 168 HIS A O 1
ATOM 1364 N N . ALA A 1 169 ? 13.514 -8.423 7.217 1.00 88.0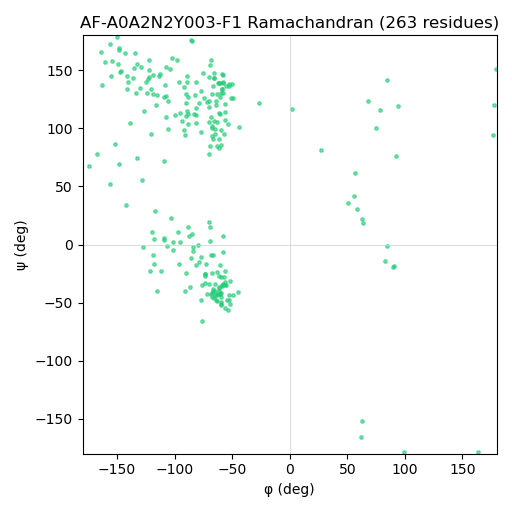6 169 ALA A N 1
ATOM 1365 C CA . ALA A 1 169 ? 12.093 -8.273 7.528 1.00 88.06 169 ALA A CA 1
ATOM 1366 C C . ALA A 1 169 ? 11.166 -8.669 6.361 1.00 88.06 169 ALA A C 1
ATOM 1368 O O . ALA A 1 169 ? 10.102 -9.238 6.608 1.00 88.06 169 ALA A O 1
ATOM 1369 N N . TYR A 1 170 ? 11.554 -8.387 5.115 1.00 93.19 170 TYR A N 1
ATOM 1370 C CA . TYR A 1 170 ? 10.762 -8.654 3.911 1.00 93.19 170 TYR A CA 1
ATOM 1371 C C . TYR A 1 170 ? 11.064 -10.027 3.319 1.00 93.19 170 TYR A C 1
ATOM 1373 O O . TYR A 1 170 ? 10.123 -10.749 2.993 1.00 93.19 170 TYR A O 1
ATOM 1381 N N . ALA A 1 171 ? 12.335 -10.438 3.302 1.00 92.38 171 ALA A N 1
ATOM 1382 C CA . ALA A 1 171 ? 12.743 -11.769 2.854 1.00 92.38 171 ALA A CA 1
ATOM 1383 C C . ALA A 1 171 ? 11.971 -12.885 3.587 1.00 92.38 171 ALA A C 1
ATOM 1385 O O . ALA A 1 171 ? 11.439 -13.799 2.967 1.00 92.38 171 ALA A O 1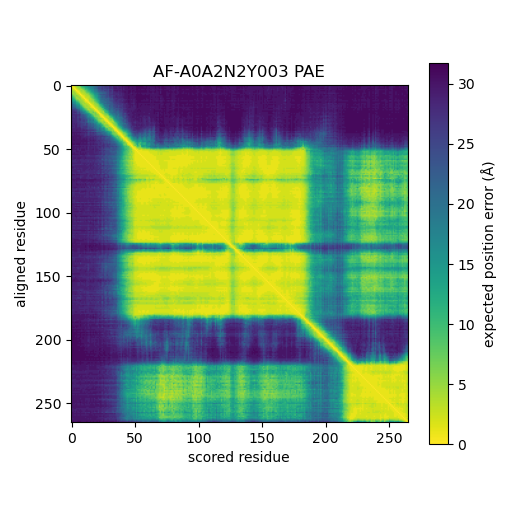
ATOM 1386 N N . ASN A 1 172 ? 11.804 -12.754 4.908 1.00 90.69 172 ASN A N 1
ATOM 1387 C CA . ASN A 1 172 ? 11.135 -13.763 5.742 1.00 90.69 172 ASN A CA 1
ATOM 1388 C C . ASN A 1 172 ? 9.604 -13.660 5.788 1.00 90.69 172 ASN A C 1
ATOM 1390 O O . ASN A 1 172 ? 8.949 -14.439 6.491 1.00 90.69 172 ASN A O 1
ATOM 1394 N N . SER A 1 173 ? 9.024 -12.663 5.121 1.00 93.31 173 SER A N 1
ATOM 1395 C CA . SER A 1 173 ? 7.586 -12.395 5.179 1.00 93.31 173 SER A CA 1
ATOM 1396 C C . SER A 1 173 ? 6.917 -12.306 3.815 1.00 93.31 173 SER A C 1
ATOM 1398 O O . SER A 1 173 ? 5.697 -12.141 3.788 1.00 93.31 173 SER A O 1
ATOM 1400 N N . PHE A 1 174 ? 7.665 -12.436 2.716 1.00 95.62 174 PHE A N 1
ATOM 1401 C CA . PHE A 1 174 ? 7.124 -12.411 1.361 1.00 95.62 174 PHE A CA 1
ATOM 1402 C C . PHE A 1 174 ? 6.079 -13.513 1.157 1.00 95.62 174 PHE A C 1
ATOM 1404 O O . PHE A 1 174 ? 6.270 -14.658 1.564 1.00 95.62 174 PHE A O 1
ATOM 1411 N N . VAL A 1 175 ? 4.953 -13.146 0.546 1.00 96.62 175 VAL A N 1
ATOM 1412 C CA . VAL A 1 175 ? 3.828 -14.057 0.286 1.00 96.62 175 VAL A CA 1
ATOM 1413 C C . VAL A 1 175 ? 3.611 -14.268 -1.206 1.00 96.62 175 VAL A C 1
ATOM 1415 O O . VAL A 1 175 ? 3.312 -15.378 -1.636 1.00 96.62 175 VAL A O 1
ATOM 1418 N N . GLY A 1 176 ? 3.734 -13.209 -2.001 1.00 97.31 176 GLY A N 1
ATOM 1419 C CA . GLY A 1 176 ? 3.533 -13.275 -3.442 1.00 97.31 176 GLY A CA 1
ATOM 1420 C C . GLY A 1 176 ? 3.339 -11.900 -4.064 1.00 97.31 176 GLY A C 1
ATOM 1421 O O . GLY A 1 176 ? 3.356 -10.882 -3.365 1.00 97.31 176 GLY A O 1
ATOM 1422 N N . ALA A 1 177 ? 3.126 -11.894 -5.378 1.00 98.56 177 ALA A N 1
ATOM 1423 C CA . ALA A 1 177 ? 2.966 -10.686 -6.172 1.00 98.56 177 ALA A CA 1
ATOM 1424 C C . ALA A 1 177 ? 1.706 -10.716 -7.056 1.00 98.56 177 ALA A C 1
ATOM 1426 O O . ALA A 1 177 ? 1.222 -11.791 -7.434 1.00 98.56 177 ALA A O 1
ATOM 1427 N N . ARG A 1 178 ? 1.171 -9.528 -7.363 1.00 98.38 178 ARG A N 1
ATOM 1428 C CA . ARG A 1 178 ? 0.021 -9.301 -8.250 1.00 98.38 178 ARG A CA 1
ATOM 1429 C C . ARG A 1 178 ? 0.323 -8.242 -9.298 1.00 98.38 178 ARG A C 1
ATOM 1431 O O . ARG A 1 178 ? 0.796 -7.161 -8.959 1.00 98.38 178 ARG A O 1
ATOM 1438 N N . ARG A 1 179 ? -0.047 -8.530 -10.542 1.00 97.75 179 ARG A N 1
ATOM 1439 C CA . ARG A 1 179 ? 0.028 -7.601 -11.668 1.00 97.75 179 ARG A CA 1
ATOM 1440 C C . ARG A 1 179 ? -1.340 -7.005 -11.928 1.00 97.75 179 ARG A C 1
ATOM 1442 O O . ARG A 1 179 ? -2.255 -7.716 -12.339 1.00 97.75 179 ARG A O 1
ATOM 1449 N N . ILE A 1 180 ? -1.474 -5.712 -11.649 1.00 95.62 180 ILE A N 1
ATOM 1450 C CA . ILE A 1 180 ? -2.733 -4.975 -11.826 1.00 95.62 180 ILE A CA 1
ATOM 1451 C C . ILE A 1 180 ? -2.863 -4.439 -13.253 1.00 95.62 180 ILE A C 1
ATOM 1453 O O . ILE A 1 180 ? -3.959 -4.417 -13.802 1.00 95.62 180 ILE A O 1
ATOM 1457 N N . ILE A 1 181 ? -1.749 -4.016 -13.852 1.00 90.81 181 ILE A N 1
ATOM 1458 C CA . ILE A 1 181 ? -1.705 -3.449 -15.200 1.00 90.81 181 ILE A CA 1
ATOM 1459 C C . ILE A 1 181 ? -0.823 -4.332 -16.057 1.00 90.81 181 ILE A C 1
ATOM 1461 O O . ILE A 1 181 ? 0.312 -4.638 -15.686 1.00 90.81 181 ILE A O 1
ATOM 1465 N N . ASP A 1 182 ? -1.356 -4.704 -17.211 1.00 83.19 182 ASP A N 1
ATOM 1466 C CA . ASP A 1 182 ? -0.605 -5.402 -18.230 1.00 83.19 182 ASP A CA 1
ATOM 1467 C C . ASP A 1 182 ? -0.505 -4.546 -19.492 1.00 83.19 182 ASP A C 1
ATOM 1469 O O . ASP A 1 182 ? -1.507 -4.124 -20.076 1.00 83.19 182 ASP A O 1
ATOM 1473 N N . CYS A 1 183 ? 0.729 -4.240 -19.868 1.00 75.69 183 CYS A N 1
ATOM 1474 C CA . CYS A 1 183 ? 1.043 -3.292 -20.929 1.00 75.69 183 CYS A CA 1
ATOM 1475 C C . CYS A 1 183 ? 0.737 -3.868 -22.318 1.00 75.69 183 CYS A C 1
ATOM 1477 O O . CYS A 1 183 ? 0.376 -3.120 -23.220 1.00 75.69 183 CYS A O 1
ATOM 1479 N N . GLU A 1 184 ? 0.750 -5.195 -22.462 1.00 65.62 184 GLU A N 1
ATOM 1480 C CA . GLU A 1 184 ? 0.464 -5.891 -23.724 1.00 65.62 184 GLU A CA 1
ATOM 1481 C C . GLU A 1 184 ? -1.031 -5.867 -24.092 1.00 65.62 184 GLU A C 1
ATOM 1483 O O . GLU A 1 184 ? -1.389 -5.843 -25.266 1.00 65.62 184 GLU A O 1
ATOM 1488 N N . ASN A 1 185 ? -1.921 -5.762 -23.099 1.00 54.81 185 ASN A N 1
ATOM 1489 C CA . ASN A 1 185 ? -3.377 -5.716 -23.292 1.00 54.81 185 ASN A CA 1
ATOM 1490 C C . ASN A 1 185 ? -3.955 -4.286 -23.288 1.00 54.81 185 ASN A C 1
ATOM 1492 O O . ASN A 1 185 ? -5.168 -4.083 -23.235 1.00 54.81 185 ASN A O 1
ATOM 1496 N N . SER A 1 186 ? -3.089 -3.269 -23.338 1.00 52.75 186 SER A N 1
ATOM 1497 C CA . SER A 1 186 ? -3.466 -1.852 -23.238 1.00 52.75 186 SER A CA 1
ATOM 1498 C C . SER A 1 186 ? -3.811 -1.193 -24.586 1.00 52.75 186 SER A C 1
ATOM 1500 O O . SER A 1 186 ? -3.898 0.032 -24.655 1.00 52.75 186 SER A O 1
ATOM 1502 N N . THR A 1 187 ? -4.054 -1.966 -25.652 1.00 43.03 187 THR A N 1
ATOM 1503 C CA . THR A 1 187 ? -4.272 -1.495 -27.041 1.00 43.03 187 THR A CA 1
ATOM 1504 C C . THR A 1 187 ? -5.441 -0.519 -27.251 1.00 43.03 187 THR A C 1
ATOM 1506 O O . THR A 1 187 ? -5.549 0.059 -28.325 1.00 43.03 187 THR A O 1
ATOM 1509 N N . ASN A 1 188 ? -6.265 -0.242 -26.234 1.00 43.06 188 ASN A N 1
ATOM 1510 C CA . ASN A 1 188 ? -7.318 0.787 -26.277 1.00 43.06 188 ASN A CA 1
ATOM 1511 C C . ASN A 1 188 ? -7.046 2.036 -25.416 1.00 43.06 188 ASN A C 1
ATOM 1513 O O . ASN A 1 188 ? -7.904 2.909 -25.307 1.00 43.06 188 ASN A O 1
ATOM 1517 N N . TYR A 1 189 ? -5.869 2.157 -24.797 1.00 46.34 189 TYR A N 1
ATOM 1518 C CA . TYR A 1 189 ? -5.521 3.306 -23.951 1.00 46.34 189 TYR A CA 1
ATOM 1519 C C . TYR A 1 189 ? -4.743 4.416 -24.681 1.00 46.34 189 TYR A C 1
ATOM 1521 O O . TYR A 1 189 ? -4.419 5.436 -24.074 1.00 46.34 189 TYR A O 1
ATOM 1529 N N . SER A 1 190 ? -4.510 4.264 -25.987 1.00 39.59 190 SER A N 1
ATOM 1530 C CA . SER A 1 190 ? -3.793 5.207 -26.862 1.00 39.59 190 SER A CA 1
ATOM 1531 C C . SER A 1 190 ? -4.522 6.533 -27.137 1.00 39.59 190 SER A C 1
ATOM 1533 O O . SER A 1 190 ? -4.002 7.356 -27.883 1.00 39.59 190 SER A O 1
ATOM 1535 N N . GLN A 1 191 ? -5.695 6.777 -26.537 1.00 40.38 191 GLN A N 1
ATOM 1536 C CA . GLN A 1 191 ? -6.474 8.008 -26.753 1.00 40.38 191 GLN A CA 1
ATOM 1537 C C . GLN A 1 191 ? -6.697 8.877 -25.508 1.00 40.38 191 GLN A C 1
ATOM 1539 O O . GLN A 1 191 ? -7.374 9.900 -25.596 1.00 40.38 191 GLN A O 1
ATOM 1544 N N . ILE A 1 192 ? -6.118 8.545 -24.350 1.00 41.34 192 ILE A N 1
ATOM 1545 C CA . ILE A 1 192 ? -6.026 9.555 -23.288 1.00 41.34 192 ILE A CA 1
ATOM 1546 C C . ILE A 1 192 ? -4.837 10.457 -23.580 1.00 41.34 192 ILE A C 1
ATOM 1548 O O . ILE A 1 192 ? -3.691 10.017 -23.509 1.00 41.34 192 ILE A O 1
ATOM 1552 N N . ASN A 1 193 ? -5.164 11.710 -23.908 1.00 36.53 193 ASN A N 1
ATOM 1553 C CA . ASN A 1 193 ? -4.263 12.851 -24.014 1.00 36.53 193 ASN A CA 1
ATOM 1554 C C . ASN A 1 193 ? -3.037 12.674 -23.120 1.00 36.53 193 ASN A C 1
ATOM 1556 O O . ASN A 1 193 ? -3.164 12.532 -21.900 1.00 36.53 193 ASN A O 1
ATOM 1560 N N . THR A 1 194 ? -1.865 12.716 -23.746 1.00 36.25 194 THR A N 1
ATOM 1561 C CA . THR A 1 194 ? -0.583 12.964 -23.097 1.00 36.25 194 THR A CA 1
ATOM 1562 C C . THR A 1 194 ? -0.756 14.121 -22.120 1.00 36.25 194 THR A C 1
ATOM 1564 O O . THR A 1 194 ? -0.839 15.282 -22.518 1.00 36.25 194 THR A O 1
ATOM 1567 N N . PHE A 1 195 ? -0.879 13.801 -20.833 1.00 40.91 195 PHE A N 1
ATOM 1568 C CA . PHE A 1 195 ? -0.795 14.791 -19.776 1.00 40.91 195 PHE A CA 1
ATOM 1569 C C . PHE A 1 195 ? 0.654 15.270 -19.803 1.00 40.91 195 PHE A C 1
ATOM 1571 O O . PHE A 1 195 ? 1.557 14.537 -19.398 1.00 40.91 195 PHE A O 1
ATOM 1578 N N . GLU A 1 196 ? 0.889 16.451 -20.377 1.00 31.27 196 GLU A N 1
ATOM 1579 C CA . GLU A 1 196 ? 2.193 17.099 -20.323 1.00 31.27 196 GLU A CA 1
ATOM 1580 C C . GLU A 1 196 ? 2.583 17.242 -18.849 1.00 31.27 196 GLU A C 1
ATOM 1582 O O . GLU A 1 196 ? 2.021 18.054 -18.110 1.00 31.27 196 GLU A O 1
ATOM 1587 N N . PHE A 1 197 ? 3.543 16.432 -18.408 1.00 37.19 197 PHE A N 1
ATOM 1588 C CA . PHE A 1 197 ? 4.252 16.665 -17.161 1.00 37.19 197 PHE A CA 1
ATOM 1589 C C . PHE A 1 197 ? 5.079 17.936 -17.350 1.00 37.19 197 PHE A C 1
ATOM 1591 O O . PHE A 1 197 ? 6.208 17.900 -17.833 1.00 37.19 197 PHE A O 1
ATOM 1598 N N . ARG A 1 198 ? 4.499 19.087 -17.003 1.00 32.19 198 ARG A N 1
ATOM 1599 C CA . ARG A 1 198 ? 5.278 20.305 -16.807 1.00 32.19 198 ARG A CA 1
ATOM 1600 C C . ARG A 1 198 ? 6.058 20.148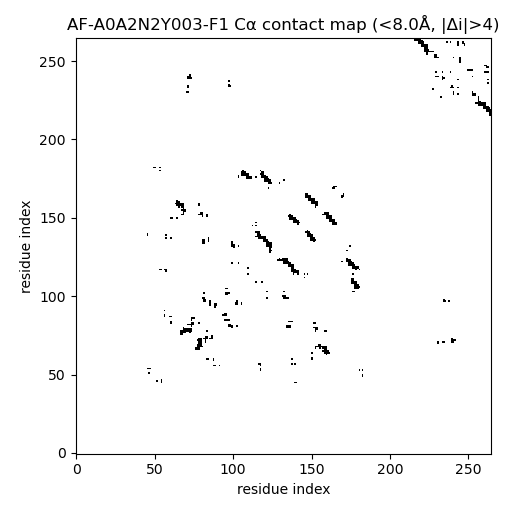 -15.511 1.00 32.19 198 ARG A C 1
ATOM 1602 O O . ARG A 1 198 ? 5.473 19.919 -14.454 1.00 32.19 198 ARG A O 1
ATOM 1609 N N . ASN A 1 199 ? 7.378 20.268 -15.619 1.00 37.22 199 ASN A N 1
ATOM 1610 C CA . ASN A 1 199 ? 8.272 20.448 -14.486 1.00 37.22 199 ASN A CA 1
ATOM 1611 C C . ASN A 1 199 ? 7.899 21.763 -13.794 1.00 37.22 199 ASN A C 1
ATOM 1613 O O . ASN A 1 199 ? 8.371 22.832 -14.167 1.00 37.22 199 ASN A O 1
ATOM 1617 N N . THR A 1 200 ? 7.006 21.689 -12.816 1.00 32.47 200 THR A N 1
ATOM 1618 C CA . THR A 1 200 ? 6.782 22.761 -11.854 1.00 32.47 200 THR A CA 1
ATOM 1619 C C . THR A 1 200 ? 6.913 22.161 -10.469 1.00 32.47 200 THR A C 1
ATOM 1621 O O . THR A 1 200 ? 6.119 21.306 -10.072 1.00 32.47 200 THR A O 1
ATOM 1624 N N . GLU A 1 201 ? 7.929 22.614 -9.741 1.00 41.22 201 GLU A N 1
ATOM 1625 C CA . GLU A 1 201 ? 8.069 22.449 -8.299 1.00 41.22 201 GLU A CA 1
ATOM 1626 C C . GLU A 1 201 ? 6.873 23.102 -7.600 1.00 41.22 201 GLU A C 1
ATOM 1628 O O . GLU A 1 201 ? 6.850 24.281 -7.267 1.00 41.22 201 GLU A O 1
ATOM 1633 N N . SER A 1 202 ? 5.797 22.341 -7.480 1.00 37.03 202 SER A N 1
ATOM 1634 C CA . SER A 1 202 ? 4.720 22.488 -6.507 1.00 37.03 202 SER A CA 1
ATOM 1635 C C . SER A 1 202 ? 3.707 21.400 -6.830 1.00 37.03 202 SER A C 1
ATOM 1637 O O . SER A 1 202 ? 3.177 21.315 -7.935 1.00 37.03 202 SER A O 1
ATOM 1639 N N . ALA A 1 203 ? 3.468 20.516 -5.861 1.00 37.66 203 ALA A N 1
ATOM 1640 C CA . ALA A 1 203 ? 2.439 19.494 -5.972 1.00 37.66 203 ALA A CA 1
ATOM 1641 C C . ALA A 1 203 ? 1.115 20.144 -6.426 1.00 37.66 203 ALA A C 1
ATOM 1643 O O . ALA A 1 203 ? 0.655 21.077 -5.759 1.00 37.66 203 ALA A O 1
ATOM 1644 N N . PRO A 1 204 ? 0.474 19.671 -7.510 1.00 32.91 204 PRO A N 1
ATOM 1645 C CA . PRO A 1 204 ? -0.801 20.217 -7.939 1.00 32.91 204 PRO A CA 1
ATOM 1646 C C . PRO A 1 204 ? -1.834 20.001 -6.833 1.00 32.91 204 PRO A C 1
ATOM 1648 O O . PRO A 1 204 ? -2.232 18.869 -6.545 1.00 32.91 204 PRO A O 1
ATOM 1651 N N . GLN A 1 205 ? -2.303 21.088 -6.219 1.00 35.69 205 GLN A N 1
ATOM 1652 C CA . GLN A 1 205 ? -3.573 21.085 -5.503 1.00 35.69 205 GLN A CA 1
ATOM 1653 C C . GLN A 1 205 ? -4.692 20.985 -6.539 1.00 35.69 205 GLN A C 1
ATOM 1655 O O . GLN A 1 205 ? -5.347 21.964 -6.883 1.00 35.69 205 GLN A O 1
ATOM 1660 N N . THR A 1 206 ? -4.911 19.782 -7.063 1.00 32.84 206 THR A N 1
ATOM 1661 C CA . THR A 1 206 ? -6.115 19.489 -7.831 1.00 32.84 206 THR A CA 1
ATOM 1662 C C . THR A 1 206 ? -7.265 19.304 -6.849 1.00 32.84 206 THR A C 1
ATOM 1664 O O . THR A 1 206 ? -7.481 18.258 -6.238 1.00 32.84 206 THR A O 1
ATOM 1667 N N . THR A 1 207 ? -8.018 20.385 -6.674 1.00 30.81 207 THR A N 1
ATOM 1668 C CA . THR A 1 207 ? -9.444 20.288 -6.375 1.00 30.81 207 THR A CA 1
ATOM 1669 C C . THR A 1 207 ? -10.095 19.437 -7.477 1.00 30.81 207 THR A C 1
ATOM 1671 O O . THR A 1 207 ? -9.758 19.601 -8.650 1.00 30.81 207 THR A O 1
ATOM 1674 N N . PRO A 1 208 ? -10.999 18.500 -7.148 1.00 36.38 208 PRO A N 1
ATOM 1675 C CA . PRO A 1 208 ? -11.599 17.633 -8.154 1.00 36.38 208 PRO A CA 1
ATOM 1676 C C . PRO A 1 208 ? -12.517 18.453 -9.069 1.00 36.38 208 PRO A C 1
ATOM 1678 O O . PRO A 1 208 ? -13.592 18.879 -8.647 1.00 36.38 208 PRO A O 1
ATOM 1681 N N . GLN A 1 209 ? -12.115 18.647 -10.327 1.00 32.38 209 GLN A N 1
ATOM 1682 C CA . GLN A 1 209 ? -13.011 19.110 -11.383 1.00 32.38 209 GLN A CA 1
ATOM 1683 C C . GLN A 1 209 ? -13.604 17.916 -12.143 1.00 32.38 209 GLN A C 1
ATOM 1685 O O . GLN A 1 209 ? -12.952 17.246 -12.934 1.00 32.38 209 GLN A O 1
ATOM 1690 N N . ASN A 1 210 ? -14.886 17.699 -11.841 1.00 34.41 210 ASN A N 1
ATOM 1691 C CA . ASN A 1 210 ? -15.966 17.239 -12.712 1.00 34.41 210 ASN A CA 1
ATOM 1692 C C . ASN A 1 210 ? -15.804 15.906 -13.471 1.00 34.41 210 ASN A C 1
ATOM 1694 O O . ASN A 1 210 ? -15.958 15.842 -14.688 1.00 34.41 210 ASN A O 1
ATOM 1698 N N . SER A 1 211 ? -15.666 14.805 -12.732 1.00 34.44 211 SER A N 1
ATOM 1699 C CA . SER A 1 211 ? -16.453 13.615 -13.067 1.00 34.44 211 SER A CA 1
ATOM 1700 C C . SER A 1 211 ? -17.845 13.797 -12.458 1.00 34.44 211 SER A C 1
ATOM 1702 O O . SER A 1 211 ? -17.970 14.311 -11.344 1.00 34.44 211 SER A O 1
ATOM 1704 N N . LYS A 1 212 ? -18.907 13.413 -13.176 1.00 34.25 212 LYS A N 1
ATOM 1705 C CA . LYS A 1 212 ? -20.269 13.340 -12.628 1.00 34.25 212 LYS A CA 1
ATOM 1706 C C . LYS A 1 212 ? -20.288 12.327 -11.477 1.00 34.25 212 LYS A C 1
ATOM 1708 O O . LYS A 1 212 ? -20.646 11.168 -11.654 1.00 34.25 212 LYS A O 1
ATOM 1713 N N . ILE A 1 213 ? -19.897 12.768 -10.286 1.00 37.09 213 ILE A N 1
ATOM 1714 C CA . ILE A 1 213 ? -20.226 12.104 -9.038 1.00 37.09 213 ILE A CA 1
ATOM 1715 C C . ILE A 1 213 ? -21.720 12.336 -8.883 1.00 37.09 213 ILE A C 1
ATOM 1717 O O . ILE A 1 213 ? -22.154 13.442 -8.557 1.00 37.09 213 ILE A O 1
ATOM 1721 N N . VAL A 1 214 ? -22.513 11.296 -9.128 1.00 35.53 214 VAL A N 1
ATOM 1722 C CA . VAL A 1 214 ? -23.830 11.200 -8.507 1.00 35.53 214 VAL A CA 1
ATOM 1723 C C . VAL A 1 214 ? -23.559 11.265 -7.006 1.00 35.53 214 VAL A C 1
ATOM 1725 O O . VAL A 1 214 ? -23.155 10.281 -6.388 1.00 35.53 214 VAL A O 1
ATOM 1728 N N . LYS A 1 215 ? -23.654 12.470 -6.433 1.00 39.59 215 LYS A N 1
ATOM 1729 C CA . LYS A 1 215 ? -23.730 12.650 -4.990 1.00 39.59 215 LYS A CA 1
ATOM 1730 C C . LYS A 1 215 ? -25.046 12.013 -4.591 1.00 39.59 215 LYS A C 1
ATOM 1732 O O . LYS A 1 215 ? -26.104 12.623 -4.712 1.00 39.59 215 LYS A O 1
ATOM 1737 N N . ASP A 1 216 ? -24.968 10.760 -4.176 1.00 47.19 216 ASP A N 1
ATOM 1738 C CA . ASP A 1 216 ? -25.996 10.147 -3.361 1.00 47.19 216 ASP A CA 1
ATOM 1739 C C . ASP A 1 216 ? -26.040 10.932 -2.038 1.00 47.19 216 ASP A C 1
ATOM 1741 O O . ASP A 1 216 ? -25.355 10.587 -1.081 1.00 47.19 216 ASP A O 1
ATOM 1745 N N . ASN A 1 217 ? -26.795 12.040 -2.036 1.00 53.38 217 ASN A N 1
ATOM 1746 C CA . ASN A 1 217 ? -27.112 12.890 -0.877 1.00 53.38 217 ASN A CA 1
ATOM 1747 C C . ASN A 1 217 ? -28.067 12.173 0.102 1.00 53.38 217 ASN A C 1
ATOM 1749 O O . ASN A 1 217 ? -28.792 12.809 0.874 1.00 53.38 217 ASN A O 1
ATOM 1753 N N . SER A 1 218 ? -28.164 10.842 0.036 1.00 66.69 218 SER A N 1
ATOM 1754 C CA . SER A 1 218 ? -28.834 10.093 1.079 1.00 66.69 218 SER A CA 1
ATOM 1755 C C . SER A 1 218 ? -27.877 9.973 2.262 1.00 66.69 218 SER A C 1
ATOM 1757 O O . SER A 1 218 ? -26.765 9.444 2.166 1.00 66.69 218 SER A O 1
ATOM 1759 N N . ASN A 1 219 ? -28.318 10.477 3.415 1.00 75.88 219 ASN A N 1
ATOM 1760 C CA . ASN A 1 219 ? -27.633 10.252 4.679 1.00 75.88 219 ASN A CA 1
ATOM 1761 C C . ASN A 1 219 ? -27.583 8.741 4.948 1.00 75.88 219 ASN A C 1
ATOM 1763 O O . ASN A 1 219 ? -28.544 8.147 5.447 1.00 75.88 219 ASN A O 1
ATOM 1767 N N . LYS A 1 220 ? -26.455 8.102 4.637 1.00 90.44 220 LYS A N 1
ATOM 1768 C CA . LYS A 1 220 ? -26.250 6.683 4.897 1.00 90.44 220 LYS A CA 1
ATOM 1769 C C . LYS A 1 220 ? -25.644 6.526 6.279 1.00 90.44 220 LYS A C 1
ATOM 1771 O O . LYS A 1 220 ? -24.640 7.155 6.626 1.00 90.44 220 LYS A O 1
ATOM 1776 N N . TYR A 1 221 ? -26.256 5.653 7.067 1.00 93.38 221 TYR A N 1
ATOM 1777 C CA . TYR A 1 221 ? -25.800 5.317 8.407 1.00 93.38 221 TYR A CA 1
ATOM 1778 C C . TYR A 1 221 ? -25.318 3.873 8.465 1.00 93.38 221 TYR A C 1
ATOM 1780 O O . TYR A 1 221 ? -25.870 2.980 7.823 1.00 93.38 221 TYR A O 1
ATOM 1788 N N . TYR A 1 222 ? -24.313 3.633 9.298 1.00 94.69 222 TYR A N 1
ATOM 1789 C CA . TYR A 1 222 ? -23.863 2.306 9.680 1.00 94.69 222 TYR A CA 1
ATOM 1790 C C . TYR A 1 222 ? -24.088 2.083 11.173 1.00 94.69 222 TYR A C 1
ATOM 1792 O O . TYR A 1 222 ? -23.664 2.900 11.989 1.00 94.69 222 TYR A O 1
ATOM 1800 N N . LYS A 1 223 ? -24.738 0.974 11.540 1.00 96.25 223 LYS A N 1
ATOM 1801 C CA . LYS A 1 223 ? -24.851 0.541 12.937 1.00 96.25 223 LYS A CA 1
ATOM 1802 C C . LYS A 1 223 ? -23.656 -0.347 13.270 1.00 96.25 223 LYS A C 1
ATOM 1804 O O . LYS A 1 223 ? -23.522 -1.426 12.695 1.00 96.25 223 LYS A O 1
ATOM 1809 N N . VAL A 1 224 ? -22.811 0.122 14.183 1.00 95.44 224 VAL A N 1
ATOM 1810 C CA . VAL A 1 224 ? -21.613 -0.587 14.645 1.00 95.44 224 VAL A CA 1
ATOM 1811 C C . VAL A 1 224 ? -22.013 -1.932 15.247 1.00 95.44 224 VAL A C 1
ATOM 1813 O O . VAL A 1 224 ? -22.925 -2.005 16.073 1.00 95.44 224 VAL A O 1
ATOM 1816 N N . LYS A 1 225 ? -21.344 -3.000 14.818 1.00 95.38 225 LYS A N 1
ATOM 1817 C CA . LYS A 1 225 ? -21.540 -4.367 15.307 1.00 95.38 225 LYS A CA 1
ATOM 1818 C C . LYS A 1 225 ? -20.421 -4.753 16.269 1.00 95.38 225 LYS A C 1
ATOM 1820 O O . LYS A 1 225 ? -19.342 -4.158 16.256 1.00 95.38 225 LYS A O 1
ATOM 1825 N N . ARG A 1 226 ? -20.658 -5.779 17.090 1.00 91.88 226 ARG A N 1
ATOM 1826 C CA . ARG A 1 226 ? -19.629 -6.353 17.964 1.00 91.88 226 ARG A CA 1
ATOM 1827 C C . ARG A 1 226 ? -18.360 -6.682 17.169 1.00 91.88 226 ARG A C 1
ATOM 1829 O O . ARG A 1 226 ? -18.419 -7.402 16.176 1.00 91.88 226 ARG A O 1
ATOM 1836 N N . GLY A 1 227 ? -17.218 -6.168 17.624 1.00 84.69 227 GLY A N 1
ATOM 1837 C CA . GLY A 1 227 ? -15.911 -6.391 16.995 1.00 84.69 227 GLY A CA 1
ATOM 1838 C C . GLY A 1 227 ? -15.570 -5.447 15.837 1.00 84.69 227 GLY A C 1
ATOM 1839 O O . GLY A 1 227 ? -14.464 -5.531 15.298 1.00 84.69 227 GLY A O 1
ATOM 1840 N N . ASP A 1 228 ? -16.466 -4.528 15.468 1.00 90.69 228 ASP A N 1
ATOM 1841 C CA . ASP A 1 228 ? -16.139 -3.502 14.486 1.00 90.69 228 ASP A CA 1
ATOM 1842 C C . ASP A 1 228 ? -15.071 -2.538 15.010 1.00 90.69 228 ASP A C 1
ATOM 1844 O O . ASP A 1 228 ? -15.006 -2.180 16.184 1.00 90.69 228 ASP A O 1
ATOM 1848 N N . THR A 1 229 ? -14.256 -2.061 14.075 1.00 92.56 229 THR A N 1
ATOM 1849 C CA . THR A 1 229 ? -13.327 -0.952 14.293 1.00 92.56 229 THR A CA 1
ATOM 1850 C C . THR A 1 229 ? -13.636 0.144 13.290 1.00 92.56 229 THR A C 1
ATOM 1852 O O . THR A 1 229 ? -14.051 -0.140 12.161 1.00 92.56 229 THR A O 1
ATOM 1855 N N . LEU A 1 230 ? -13.374 1.400 13.655 1.00 89.56 230 LEU A N 1
ATOM 1856 C CA . LEU A 1 230 ? -13.577 2.532 12.750 1.00 89.56 230 LEU A CA 1
ATOM 1857 C C . LEU A 1 230 ? -12.788 2.355 11.445 1.00 89.56 230 LEU A C 1
ATOM 1859 O O . LEU A 1 230 ? -13.263 2.666 10.357 1.00 89.56 230 LEU A O 1
ATOM 1863 N N . SER A 1 231 ? -11.610 1.746 11.552 1.00 82.62 231 SER A N 1
ATOM 1864 C CA . SER A 1 231 ? -10.754 1.366 10.435 1.00 82.62 231 SER A CA 1
ATOM 1865 C C . SER A 1 231 ? -11.372 0.293 9.531 1.00 82.62 231 SER A C 1
ATOM 1867 O O . SER A 1 231 ? -11.221 0.362 8.315 1.00 82.62 231 SER A O 1
ATOM 1869 N N . ALA A 1 232 ? -12.051 -0.719 10.086 1.00 82.88 232 ALA A N 1
ATOM 1870 C CA . ALA A 1 232 ? -12.744 -1.732 9.284 1.00 82.88 232 ALA A CA 1
ATOM 1871 C C . ALA A 1 232 ? -13.928 -1.128 8.520 1.00 82.88 232 ALA A C 1
ATOM 1873 O O . ALA A 1 232 ? -14.100 -1.420 7.339 1.00 82.88 232 ALA A O 1
ATOM 1874 N N . ILE A 1 233 ? -14.674 -0.229 9.162 1.00 88.88 233 ILE A N 1
ATOM 1875 C CA . ILE A 1 233 ? -15.791 0.502 8.553 1.00 88.88 233 ILE A CA 1
ATOM 1876 C C . ILE A 1 233 ? -15.279 1.439 7.452 1.00 88.88 233 ILE A C 1
ATOM 1878 O O . ILE A 1 233 ? -15.802 1.429 6.342 1.00 88.88 233 ILE A O 1
ATOM 1882 N N . SER A 1 234 ? -14.205 2.183 7.722 1.00 88.00 234 SER A N 1
ATOM 1883 C CA . SER A 1 234 ? -13.509 3.023 6.740 1.00 88.00 234 SER A CA 1
ATOM 1884 C C . SER A 1 234 ? -13.129 2.244 5.484 1.00 88.00 234 SER A C 1
ATOM 1886 O O . SER A 1 234 ? -13.443 2.679 4.378 1.00 88.00 234 SER A O 1
ATOM 1888 N N . ARG A 1 235 ? -12.528 1.058 5.646 1.00 81.75 235 ARG A N 1
ATOM 1889 C CA . ARG A 1 235 ? -12.193 0.183 4.515 1.00 81.75 235 ARG A CA 1
ATOM 1890 C C . ARG A 1 235 ? -13.436 -0.320 3.785 1.00 81.75 235 ARG A C 1
ATOM 1892 O O . ARG A 1 235 ? -13.451 -0.298 2.563 1.00 81.75 235 ARG A O 1
ATOM 1899 N N . LYS A 1 236 ? -14.469 -0.737 4.522 1.00 85.38 236 LYS A N 1
ATOM 1900 C CA . LYS A 1 236 ? -15.714 -1.285 3.962 1.00 85.38 236 LYS A CA 1
ATOM 1901 C C . LYS A 1 236 ? -16.462 -0.285 3.086 1.00 85.38 236 LYS A C 1
ATOM 1903 O O . LYS A 1 236 ? -17.021 -0.671 2.069 1.00 85.38 236 LYS A O 1
ATOM 1908 N N . TYR A 1 237 ? -16.498 0.975 3.502 1.00 87.00 237 TYR A N 1
ATOM 1909 C CA . TYR A 1 237 ? -17.230 2.025 2.796 1.00 87.00 237 TYR A CA 1
ATOM 1910 C C . TYR A 1 237 ? -16.332 2.921 1.949 1.00 87.00 237 TYR A C 1
ATOM 1912 O O . TYR A 1 237 ? -16.832 3.852 1.331 1.00 87.00 237 TYR A O 1
ATOM 1920 N N . ASN A 1 238 ? -15.027 2.641 1.912 1.00 81.69 238 ASN A N 1
ATOM 1921 C CA . ASN A 1 238 ? -14.044 3.416 1.168 1.00 81.69 238 ASN A CA 1
ATOM 1922 C C . ASN A 1 238 ? -14.034 4.917 1.535 1.00 81.69 238 ASN A C 1
ATOM 1924 O O . ASN A 1 238 ? -13.950 5.807 0.692 1.00 81.69 238 ASN A O 1
ATOM 1928 N N . ILE A 1 239 ? -14.145 5.210 2.832 1.00 86.75 239 ILE A N 1
ATOM 1929 C CA . ILE A 1 239 ? -14.169 6.577 3.375 1.00 86.75 239 ILE A CA 1
ATOM 1930 C C . ILE A 1 239 ? -12.997 6.724 4.338 1.00 86.75 239 ILE A C 1
ATOM 1932 O O . ILE A 1 239 ? -12.830 5.843 5.183 1.00 86.75 239 ILE A O 1
ATOM 1936 N N . PRO A 1 240 ? -12.198 7.808 4.298 1.00 85.38 240 PRO A N 1
ATOM 1937 C CA . PRO A 1 240 ? -11.104 7.983 5.249 1.00 85.38 240 PRO A CA 1
ATOM 1938 C C . PRO A 1 240 ? -11.624 7.975 6.687 1.00 85.38 240 PRO A C 1
ATOM 1940 O O . PRO A 1 240 ? -12.641 8.610 6.970 1.00 85.38 240 PRO A O 1
ATOM 1943 N N . VAL A 1 241 ? -10.900 7.335 7.612 1.00 86.06 241 VAL A N 1
ATOM 1944 C CA . VAL A 1 241 ? -11.236 7.379 9.050 1.00 86.06 241 VAL A CA 1
ATOM 1945 C C . VAL A 1 241 ? -11.459 8.819 9.515 1.00 86.06 241 VAL A C 1
ATOM 1947 O O . VAL A 1 241 ? -12.467 9.102 10.153 1.00 86.06 241 VAL A O 1
ATOM 1950 N N . SER A 1 242 ? -10.599 9.748 9.091 1.00 86.88 242 SER A N 1
ATOM 1951 C CA . SER A 1 242 ? -10.722 11.175 9.409 1.00 86.88 242 SER A CA 1
ATOM 1952 C C . SER A 1 242 ? -12.038 11.796 8.931 1.00 86.88 242 SER A C 1
ATOM 1954 O O . SER A 1 242 ? -12.596 12.648 9.618 1.00 86.88 242 SER A O 1
ATOM 1956 N N . LYS A 1 243 ? -12.569 11.370 7.779 1.00 89.88 243 LYS A N 1
ATOM 1957 C CA . LYS A 1 243 ? -13.866 11.837 7.277 1.00 89.88 243 LYS A CA 1
ATOM 1958 C C . LYS A 1 243 ? -15.007 11.251 8.104 1.00 89.88 243 LYS A C 1
ATOM 1960 O O . LYS A 1 243 ? -15.889 12.006 8.492 1.00 89.88 243 LYS A O 1
ATOM 1965 N N . ILE A 1 244 ? -14.962 9.961 8.456 1.00 91.88 244 ILE A N 1
ATOM 1966 C CA . ILE A 1 244 ? -15.968 9.364 9.355 1.00 91.88 244 ILE A CA 1
ATOM 1967 C C . ILE A 1 244 ? -15.944 10.063 10.721 1.00 91.88 244 ILE A C 1
ATOM 1969 O O . ILE A 1 244 ? -17.001 10.392 11.252 1.00 91.88 244 ILE A O 1
ATOM 1973 N N . GLN A 1 245 ? -14.761 10.354 11.268 1.00 92.94 245 GLN A N 1
ATOM 1974 C CA . GLN A 1 245 ? -14.625 11.086 12.531 1.00 92.94 245 GLN A CA 1
ATOM 1975 C C . GLN A 1 245 ? -15.259 12.471 12.456 1.00 92.94 245 GLN A C 1
ATOM 1977 O O . GLN A 1 245 ? -16.079 12.796 13.309 1.00 92.94 245 GLN A O 1
ATOM 1982 N N . LYS A 1 246 ? -14.946 13.247 11.409 1.00 93.50 246 LYS A N 1
ATOM 1983 C CA . LYS A 1 246 ? -15.532 14.577 11.183 1.00 93.50 246 LYS A CA 1
ATOM 1984 C C . LYS A 1 246 ? -17.055 14.523 11.047 1.00 93.50 246 LYS A C 1
ATOM 1986 O O . LYS A 1 246 ? -17.739 15.301 11.695 1.00 93.50 246 LYS A O 1
ATOM 1991 N N . LEU A 1 247 ? -17.592 13.575 10.274 1.00 94.19 247 LEU A N 1
ATOM 1992 C CA . LEU A 1 247 ? -19.043 13.414 10.092 1.00 94.19 247 LEU A CA 1
ATOM 1993 C C . LEU A 1 247 ? -19.785 13.068 11.393 1.00 94.19 247 LEU A C 1
ATOM 1995 O O . LEU A 1 247 ? -20.987 13.309 11.494 1.00 94.19 247 LEU A O 1
ATOM 1999 N N . ASN A 1 248 ? -19.085 12.489 12.371 1.00 95.56 248 ASN A N 1
ATOM 2000 C CA . ASN A 1 248 ? -19.664 11.960 13.606 1.00 95.56 248 ASN A CA 1
ATOM 2001 C C . ASN A 1 248 ? -19.129 12.636 14.876 1.00 95.56 248 ASN A C 1
ATOM 2003 O O . ASN A 1 248 ? -19.371 12.129 15.968 1.00 95.56 248 ASN A O 1
ATOM 2007 N N . ASN A 1 249 ? -18.394 13.747 14.746 1.00 94.44 249 ASN A N 1
ATOM 2008 C CA . ASN A 1 249 ? -17.762 14.469 15.856 1.00 94.44 249 ASN A CA 1
ATOM 2009 C C . ASN A 1 249 ? -16.933 13.569 16.798 1.00 94.44 249 ASN A C 1
ATOM 2011 O O . ASN A 1 249 ? -16.892 13.777 18.012 1.00 94.44 249 ASN A O 1
ATOM 2015 N N . LEU A 1 250 ? -16.270 12.546 16.251 1.00 94.00 250 LEU A N 1
ATOM 2016 C CA . LEU A 1 250 ? -15.444 11.628 17.036 1.00 94.00 250 LEU A CA 1
ATOM 2017 C C . LEU A 1 250 ? -14.059 12.234 17.276 1.00 94.00 250 LEU A C 1
ATOM 2019 O O . LEU A 1 250 ? -13.371 12.616 16.332 1.00 94.00 250 LEU A O 1
ATOM 2023 N N . LYS A 1 251 ? -13.619 12.254 18.539 1.00 90.94 251 LYS A N 1
ATOM 2024 C CA . LYS A 1 251 ? -12.271 12.710 18.936 1.00 90.94 251 LYS A CA 1
ATOM 2025 C C . LYS A 1 251 ? -11.199 11.614 18.848 1.00 90.94 251 LYS A C 1
ATOM 2027 O O . LYS A 1 251 ? -10.016 11.901 18.987 1.00 90.94 251 LYS A O 1
ATOM 2032 N N . SER A 1 252 ? -11.603 10.356 18.669 1.00 90.94 252 SER A N 1
ATOM 2033 C CA . SER A 1 252 ? -10.707 9.197 18.578 1.00 90.94 252 SER A CA 1
ATOM 2034 C C . SER A 1 252 ? -11.306 8.108 17.686 1.00 90.94 252 SER A C 1
ATOM 2036 O O . SER A 1 252 ? -12.417 8.257 17.172 1.00 90.94 252 SER A O 1
ATOM 2038 N N . ASP A 1 253 ? -10.582 7.005 17.496 1.00 91.44 253 ASP A N 1
ATOM 2039 C CA . ASP A 1 253 ? -11.056 5.840 16.734 1.00 91.44 253 ASP A CA 1
ATOM 2040 C C . ASP A 1 253 ? -12.004 4.937 17.550 1.00 91.44 253 ASP A C 1
ATOM 2042 O O . ASP A 1 253 ? -12.482 3.915 17.048 1.00 91.44 253 ASP A O 1
ATOM 2046 N N . LYS A 1 254 ? -12.276 5.299 18.813 1.00 93.06 254 LYS A N 1
ATOM 2047 C CA . LYS A 1 254 ? -13.140 4.536 19.713 1.00 93.06 254 LYS A CA 1
ATOM 2048 C C . LYS A 1 254 ? -14.597 4.637 19.262 1.00 93.06 254 LYS A C 1
ATOM 2050 O O . LYS A 1 254 ? -15.154 5.729 19.165 1.00 93.06 254 LYS A O 1
ATOM 2055 N N . ILE A 1 255 ? -15.201 3.478 19.031 1.00 95.81 255 ILE A N 1
ATOM 2056 C CA . ILE A 1 255 ? -16.611 3.309 18.680 1.00 95.81 255 ILE A CA 1
ATOM 2057 C C . ILE A 1 255 ? -17.218 2.206 19.543 1.00 95.81 255 ILE A C 1
ATOM 2059 O O . ILE A 1 255 ? -16.496 1.334 20.030 1.00 95.81 255 ILE A O 1
ATOM 2063 N N . TYR A 1 256 ? -18.532 2.246 19.728 1.00 95.19 256 TYR A N 1
ATOM 2064 C CA . TYR A 1 256 ? -19.254 1.301 20.577 1.00 95.19 256 TYR A CA 1
ATOM 2065 C C . TYR A 1 256 ? -20.268 0.504 19.768 1.00 95.19 256 TYR A C 1
ATOM 2067 O O . TYR A 1 256 ? -20.873 1.020 18.830 1.00 95.19 256 TYR A O 1
ATOM 2075 N N . GLU A 1 257 ? -20.469 -0.759 20.136 1.00 95.00 257 GLU A N 1
ATOM 2076 C CA . GLU A 1 257 ? -21.521 -1.586 19.553 1.00 95.00 257 GLU A CA 1
ATOM 2077 C C . GLU A 1 257 ? -22.884 -0.879 19.643 1.00 95.00 257 GLU A C 1
ATOM 2079 O O . GLU A 1 257 ? -23.219 -0.250 20.644 1.00 95.00 257 GLU A O 1
ATOM 2084 N N . GLY A 1 258 ? -23.655 -0.930 18.559 1.00 93.62 258 GLY A N 1
ATOM 2085 C CA . GLY A 1 258 ? -24.943 -0.255 18.439 1.00 93.62 258 GLY A CA 1
ATOM 2086 C C . GLY A 1 258 ? -24.871 1.225 18.048 1.00 93.62 258 GLY A C 1
ATOM 2087 O O . GLY A 1 258 ? -25.891 1.762 17.608 1.00 93.62 258 GLY A O 1
ATOM 2088 N N . GLN A 1 259 ? -23.701 1.870 18.122 1.00 96.94 259 GLN A N 1
ATOM 2089 C CA . GLN A 1 259 ? -23.517 3.262 17.704 1.00 96.94 259 GLN A CA 1
ATOM 2090 C C . GLN A 1 259 ? -23.884 3.441 16.222 1.00 96.94 259 GLN A C 1
ATOM 2092 O O . GLN A 1 259 ? -23.472 2.654 15.369 1.00 96.94 259 GLN A O 1
ATOM 2097 N N . LYS A 1 260 ? -24.651 4.488 15.896 1.00 96.06 260 LYS A N 1
ATOM 2098 C CA . LYS A 1 260 ? -24.940 4.872 14.507 1.00 96.06 260 LYS A CA 1
ATOM 2099 C C . LYS A 1 260 ? -23.884 5.860 14.017 1.00 96.06 260 LYS A C 1
ATOM 2101 O O . LYS A 1 260 ? -23.733 6.929 14.600 1.00 96.06 260 LYS A O 1
ATOM 2106 N N . LEU A 1 261 ? -23.186 5.511 12.941 1.00 96.00 261 LEU A N 1
ATOM 2107 C CA . LEU A 1 261 ? -22.194 6.360 12.286 1.00 96.00 261 LEU A CA 1
ATOM 2108 C C . LEU A 1 261 ? -22.713 6.844 10.934 1.00 96.00 261 LEU A C 1
ATOM 2110 O O . LEU A 1 261 ? -23.074 6.029 10.088 1.00 96.00 261 LEU A O 1
ATOM 2114 N N . LYS A 1 262 ? -22.695 8.156 10.710 1.00 94.69 262 LYS A N 1
ATOM 2115 C CA . LYS A 1 262 ? -22.838 8.781 9.393 1.00 94.69 262 LYS A CA 1
ATOM 2116 C C . LYS A 1 262 ? -21.654 8.388 8.515 1.00 94.69 262 LYS A C 1
ATOM 2118 O O . LYS A 1 262 ? -20.502 8.610 8.894 1.00 94.69 262 LYS A O 1
ATOM 2123 N N . ILE A 1 263 ? -21.943 7.801 7.361 1.00 92.25 263 ILE A N 1
ATOM 2124 C CA . ILE A 1 263 ? -20.947 7.367 6.373 1.00 92.25 263 ILE A CA 1
ATOM 2125 C C . ILE A 1 263 ? -21.120 8.081 5.020 1.00 92.25 263 ILE A C 1
ATOM 2127 O O . ILE A 1 263 ? -20.222 8.046 4.192 1.00 92.25 263 ILE A O 1
ATOM 2131 N N . SER A 1 264 ? -22.197 8.831 4.808 1.00 86.94 264 SER A N 1
ATOM 2132 C CA . SER A 1 264 ? -22.316 9.815 3.721 1.00 86.94 264 SER A CA 1
ATOM 2133 C C . SER A 1 264 ? -23.102 11.036 4.205 1.00 86.94 264 SER A C 1
ATOM 2135 O O . SER A 1 264 ? -23.704 10.985 5.282 1.00 86.94 264 SER A O 1
ATOM 2137 N N . GLN A 1 265 ? -23.018 12.132 3.446 1.00 61.19 265 GLN A N 1
ATOM 2138 C CA . GLN A 1 265 ? -23.898 13.300 3.549 1.00 61.19 265 GLN A CA 1
ATOM 2139 C C . GLN A 1 265 ? -24.816 13.299 2.343 1.00 61.19 265 GLN A C 1
ATOM 2141 O O . GLN A 1 265 ? -24.275 12.985 1.258 1.00 61.19 265 GLN A O 1
#

Mean predicted aligned error: 15.32 Å

Foldseek 3Di:
DDDDDDDDDDDDDDPPDPDPDDPDDDDPDDDDDDDDDDDPPPPQQPDDPLAVLLSQLLVQLVVCFPAAEDALAQDDRYAAFLSSVQNSCVVVVQHFASDPQRNVVAADFDDLQRDAFQKKWWWFDDPPTPPGTDHIWTFRHADPVSKTKTWGQDDRVGGTDIDICPPPRNVVTTDGIHHNDDSVPCVPVVPDDDPPPDPDPDDDPDDDPDDPDPQPQPFDKDQAAPPDWLSNVCSVLVHGSVVQCVQVVNPDRDDDGRDITGPGD